Protein AF-A0A842Y8W5-F1 (afdb_monomer)

Mean predicted aligned error: 4.91 Å

Solvent-accessible surface area (backbone atoms only — not comparable to full-atom values): 14835 Å² total; per-residue (Å²): 124,73,66,64,65,61,58,87,33,77,40,40,85,50,84,88,87,79,86,89,77,92,83,75,84,73,62,75,32,74,48,46,33,23,36,28,17,83,43,64,66,35,48,25,48,33,56,51,51,40,54,77,68,68,44,47,54,78,42,30,36,45,39,38,17,71,54,51,49,58,48,40,75,72,44,17,74,83,62,65,40,75,94,71,90,61,40,59,25,32,40,33,29,24,35,48,19,72,45,60,69,59,34,54,52,40,54,53,49,50,51,53,45,33,49,74,43,70,25,45,79,66,66,55,30,44,57,24,44,42,42,66,75,50,66,52,45,65,65,59,50,54,31,63,77,72,63,40,43,75,50,72,52,52,28,37,24,45,46,90,45,40,56,55,42,50,52,55,50,48,52,50,36,61,75,70,69,52,63,59,48,60,39,28,37,52,45,97,81,69,28,26,36,41,38,45,37,41,48,29,47,83,88,37,71,64,49,44,48,51,52,54,51,50,50,56,48,48,60,43,51,37,44,77,52,69,29,41,71,73,66,70,45,55,76,46,60,88,46,38,90,74,37,64,64,56,51,52,51,52,49,53,51,36,50,71,78,38,74,83,57,75,40,49,65,56,39,73,46,55,80

Sequence (271 aa):
DITGLFIGSLGSFGIITKVSMKVFKRHQYYDHNTFGFETHEQAEQFMVDVKQNDINGVFTSLYEGPVLELFMDMIGDEIGIPKYEWPFRTVSMTIGRVREDMMKSDAELAKKLCEKNGGNVIGISELPYSEWNGRLWFFVRACYVHGWHWRTLYHHQTPTNAHRSVEEIRRVMEEYGFLGHTAGFASGHSSFNAYPHLYFDPQDPEDEQKVRDAHKELAKTLFKTGAVPFKMAPYWADAIEGMDSYMALLELVKKTIDPKKLMNPRVLGGL

Nearest PDB structures (foldseek):
  7qh2-assembly1_F  TM=8.339E-01  e=2.321E-10  Acetobacterium woodii
  5ae3-assembly2_A  TM=7.841E-01  e=6.851E-11  Cavia porcellus
  4bc9-assembly2_B  TM=7.951E-01  e=3.104E-10  Cavia porcellus
  8jdv-assembly1_A  TM=7.511E-01  e=1.376E-10  Mus musculus
  3pm9-assembly3_F  TM=7.253E-01  e=6.014E-09  Rhodopseudomonas palustris

pLDDT: mean 89.98, std 6.97, range [64.44, 98.69]

Foldseek 3Di:
DCVVCVVQVLQLQHDDPDDDDDDDDDFDDKDKFKKADQDLQLVLVLVVVLVVVVFAQVWKKKFAQVVVVLLCVQCVVVLVFDDDRGHRIMMTTMTTHNDPVSNVVSVVVSQVSRVVSVMHTPGRRSVNVCCVVVVNVSVVVSCVSVQKDKDKFKWKDASNLVVLLQVLLVVLCVVLVFDWGWMWIQDSVRITIIIIITIARPVDPVRVVSNVVSVLVSLQVSVVSVIDGPHADQSVCVRDPPVVVVVVVSVVSSCVNPVVSPGPALGRNGD

Radius of gyration: 20.51 Å; Cα contacts (8 Å, |Δi|>4): 458; chains: 1; bounding box: 51×34×54 Å

Secondary structure (DSSP, 8-state):
--HHHHTT-TTTT-----------PPP-EEEEEEEEESSHHHHHHHHHHHHHTT--EEEEEEEEHHHHHHHHHHHHHHHTPPP----SEEEEEEEEESSHHHHHHHHHHHHHHHHHTT-EE----HHHHHHHHTTTHHHHHHHHHHT-EEEE--EEE-GGGHHHHHHHHHHHHHHHT--EEEEEEEETTTEEEEEEEEEE-TT-HHHHHHHHHHHHHHHHHHHHTT-EESS--GGGTTTSTTHHHHHHHHHHHHHHH-TT--SSTT-TTT-

Structure (mmCIF, N/CA/C/O backbone):
data_AF-A0A842Y8W5-F1
#
_entry.id   AF-A0A842Y8W5-F1
#
loop_
_atom_site.group_PDB
_atom_site.id
_atom_site.type_symbol
_atom_site.label_atom_id
_atom_site.label_alt_id
_atom_site.label_comp_id
_atom_site.label_asym_id
_atom_site.label_entity_id
_atom_site.label_seq_id
_atom_site.pdbx_PDB_ins_code
_atom_site.Cartn_x
_atom_site.Cartn_y
_atom_site.Cartn_z
_atom_site.occupancy
_atom_site.B_iso_or_equiv
_atom_site.auth_seq_id
_atom_site.auth_comp_id
_atom_site.auth_asym_id
_atom_site.auth_atom_id
_atom_site.pdbx_PDB_model_num
ATOM 1 N N . ASP A 1 1 ? -27.454 -0.426 4.359 1.00 86.88 1 ASP A N 1
ATOM 2 C CA . ASP A 1 1 ? -26.993 -1.825 4.299 1.00 86.88 1 ASP A CA 1
ATOM 3 C C . ASP A 1 1 ? -26.467 -2.213 5.679 1.00 86.88 1 ASP A C 1
ATOM 5 O O . ASP A 1 1 ? -25.630 -1.494 6.209 1.00 86.88 1 ASP A O 1
ATOM 9 N N . ILE A 1 2 ? -27.003 -3.275 6.288 1.00 89.44 2 ILE A N 1
ATOM 10 C CA . ILE A 1 2 ? -26.617 -3.721 7.639 1.00 89.44 2 ILE A CA 1
ATOM 11 C C . ILE A 1 2 ? -25.304 -4.510 7.652 1.00 89.44 2 ILE A C 1
ATOM 13 O O . ILE A 1 2 ? -24.659 -4.596 8.694 1.00 89.44 2 ILE A O 1
ATOM 17 N N . THR A 1 3 ? -24.873 -5.064 6.514 1.00 91.12 3 THR A N 1
ATOM 18 C CA . THR A 1 3 ? -23.620 -5.823 6.418 1.00 91.12 3 THR A CA 1
ATOM 19 C C . THR A 1 3 ? -22.419 -4.944 6.765 1.00 91.12 3 THR A C 1
ATOM 21 O O . THR A 1 3 ? -21.490 -5.405 7.429 1.00 91.12 3 THR A O 1
ATOM 24 N N . GLY A 1 4 ? -22.482 -3.655 6.415 1.00 88.44 4 GLY A N 1
ATOM 25 C CA . GLY A 1 4 ? -21.462 -2.662 6.756 1.00 88.44 4 GLY A CA 1
ATOM 26 C C . GLY A 1 4 ? -21.242 -2.463 8.259 1.00 88.44 4 GLY A C 1
ATOM 27 O O . GLY A 1 4 ? -20.139 -2.103 8.644 1.00 88.44 4 GLY A O 1
ATOM 28 N N . LEU A 1 5 ? -22.228 -2.760 9.120 1.00 88.50 5 LEU A N 1
ATOM 29 C CA . LEU A 1 5 ? -22.022 -2.720 10.575 1.00 88.50 5 LEU A CA 1
ATOM 30 C C . LEU A 1 5 ? -21.058 -3.816 11.038 1.00 88.50 5 LEU A C 1
ATOM 32 O O . LEU A 1 5 ? -20.292 -3.607 11.970 1.00 88.50 5 LEU A O 1
ATOM 36 N N . PHE A 1 6 ? -21.089 -4.989 10.403 1.00 91.50 6 PHE A N 1
ATOM 37 C CA . PHE A 1 6 ? -20.268 -6.131 10.804 1.00 91.50 6 PHE A CA 1
ATOM 38 C C . PHE A 1 6 ? -18.881 -6.115 10.156 1.00 91.50 6 PHE A C 1
ATOM 40 O O . PHE A 1 6 ? -17.910 -6.555 10.784 1.00 91.50 6 PHE A O 1
ATOM 47 N N . ILE A 1 7 ? -18.766 -5.597 8.929 1.00 90.94 7 ILE A N 1
ATOM 48 C CA . ILE A 1 7 ? -17.481 -5.425 8.240 1.00 90.94 7 ILE A CA 1
ATOM 49 C C . ILE A 1 7 ? -16.628 -4.427 9.028 1.00 90.94 7 ILE A C 1
ATOM 51 O O . ILE A 1 7 ? -17.036 -3.301 9.277 1.00 90.94 7 ILE A O 1
ATOM 55 N N . GLY A 1 8 ? -15.436 -4.851 9.446 1.00 87.50 8 GLY A N 1
ATOM 56 C CA . GLY A 1 8 ? -14.545 -4.008 10.245 1.00 87.50 8 GLY A CA 1
ATOM 57 C C . GLY A 1 8 ? -14.935 -3.877 11.720 1.00 87.50 8 GLY A C 1
ATOM 58 O O . GLY A 1 8 ? -14.215 -3.212 12.449 1.00 87.50 8 GLY A O 1
ATOM 59 N N . SER A 1 9 ? -15.989 -4.554 12.202 1.00 90.69 9 SER A N 1
ATOM 60 C CA . SER A 1 9 ? -16.451 -4.461 13.604 1.00 90.69 9 SER A CA 1
ATOM 61 C C . SER A 1 9 ? -15.483 -5.043 14.641 1.00 90.69 9 SER A C 1
ATOM 63 O O . SER A 1 9 ? -15.687 -4.891 15.844 1.00 90.69 9 SER A O 1
ATOM 65 N N . LEU A 1 10 ? -14.455 -5.769 14.186 1.00 90.50 10 LEU A N 1
ATOM 66 C CA . LEU A 1 10 ? -13.475 -6.460 15.028 1.00 90.50 10 LEU A CA 1
ATOM 67 C C . LEU A 1 10 ? -14.132 -7.378 16.077 1.00 90.50 10 LEU A C 1
ATOM 69 O O . LEU A 1 10 ? -13.591 -7.563 17.161 1.00 90.50 10 LEU A O 1
ATOM 73 N N . GLY A 1 11 ? -15.309 -7.938 15.778 1.00 92.19 11 GLY A N 1
ATOM 74 C CA . GLY A 1 11 ? -16.056 -8.803 16.696 1.00 92.19 11 GLY A CA 1
ATOM 75 C C . GLY A 1 11 ? -16.824 -8.062 17.795 1.00 92.19 11 GLY A C 1
ATOM 76 O O . GLY A 1 11 ? -17.438 -8.716 18.631 1.00 92.19 11 GLY A O 1
ATOM 77 N N . SER A 1 12 ? -16.844 -6.722 17.793 1.00 92.62 12 SER A N 1
ATOM 78 C CA . SER A 1 12 ? -17.575 -5.930 18.796 1.00 92.62 12 SER A CA 1
ATOM 79 C C . SER A 1 12 ? -19.085 -6.164 18.744 1.00 92.62 12 SER A C 1
ATOM 81 O O . SER A 1 12 ? -19.779 -6.050 19.752 1.00 92.62 12 SER A O 1
ATOM 83 N N . PHE A 1 13 ? -19.615 -6.495 17.567 1.00 93.44 13 PHE A N 1
ATOM 84 C CA . PHE A 1 13 ? -21.057 -6.553 17.320 1.00 93.44 13 PHE A CA 1
ATOM 85 C C . PHE A 1 13 ? -21.609 -7.976 17.178 1.00 93.44 13 PHE A C 1
ATOM 87 O O . PHE A 1 13 ? -22.800 -8.156 16.939 1.00 93.44 13 PHE A O 1
ATOM 94 N N . GLY A 1 14 ? -20.763 -8.994 17.355 1.00 92.69 14 GLY A N 1
ATOM 95 C CA . GLY A 1 14 ? -21.167 -10.397 17.340 1.00 92.69 14 GLY A CA 1
ATOM 96 C C . GLY A 1 14 ? -20.216 -11.297 16.558 1.00 92.69 14 GLY A C 1
ATOM 97 O O . GLY A 1 14 ? -19.133 -10.891 16.137 1.00 92.69 14 GLY A O 1
ATOM 98 N N . ILE A 1 15 ? -20.651 -12.544 16.366 1.00 94.69 15 ILE A N 1
ATOM 99 C CA . ILE A 1 15 ? -19.892 -13.599 15.690 1.00 94.69 15 ILE A CA 1
ATOM 100 C C . ILE A 1 15 ? -20.555 -13.896 14.346 1.00 94.69 15 ILE A C 1
ATOM 102 O O . ILE A 1 15 ? -21.704 -14.337 14.287 1.00 94.69 15 ILE A O 1
ATOM 106 N N . ILE A 1 16 ? -19.818 -13.681 13.258 1.00 95.12 16 ILE A N 1
ATOM 107 C CA . ILE A 1 16 ? -20.272 -14.018 11.907 1.00 95.12 16 ILE A CA 1
ATOM 108 C C . ILE A 1 16 ? -20.093 -15.525 11.705 1.00 95.12 16 ILE A C 1
ATOM 110 O O . ILE A 1 16 ? -18.972 -16.024 11.716 1.00 95.12 16 ILE A O 1
ATOM 114 N N . THR A 1 17 ? -21.191 -16.258 11.517 1.00 97.00 17 THR A N 1
ATOM 115 C CA . THR A 1 17 ? -21.161 -17.728 11.389 1.00 97.00 17 THR A CA 1
ATOM 116 C C . THR A 1 17 ? -21.195 -18.220 9.945 1.00 97.00 17 THR A C 1
ATOM 118 O O . THR A 1 17 ? -20.760 -19.336 9.667 1.00 97.00 17 THR A O 1
ATOM 121 N N . LYS A 1 18 ? -21.724 -17.414 9.017 1.00 97.19 18 LYS A N 1
ATOM 122 C CA . LYS A 1 18 ? -21.840 -17.742 7.590 1.00 97.19 18 LYS A CA 1
ATOM 123 C C . LYS A 1 18 ? -21.689 -16.479 6.752 1.00 97.19 18 LYS A C 1
ATOM 125 O O . LYS A 1 18 ? -22.186 -15.423 7.131 1.00 97.19 18 LYS A O 1
ATOM 130 N N . VAL A 1 19 ? -21.047 -16.613 5.595 1.00 96.19 19 VAL A N 1
ATOM 131 C CA . VAL A 1 19 ? -20.918 -15.554 4.587 1.00 96.19 19 VAL A CA 1
ATOM 132 C C . VAL A 1 19 ? -21.131 -16.140 3.197 1.00 96.19 19 VAL A C 1
ATOM 134 O O . VAL A 1 19 ? -20.818 -17.304 2.949 1.00 96.19 19 VAL A O 1
ATOM 137 N N . SER A 1 20 ? -21.643 -15.327 2.279 1.00 95.75 20 SER A N 1
ATOM 138 C CA . SER A 1 20 ? -21.660 -15.636 0.850 1.00 95.75 20 SER A CA 1
ATOM 139 C C . SER A 1 20 ? -20.714 -14.678 0.145 1.00 95.75 20 SER A C 1
ATOM 141 O O . SER A 1 20 ? -20.801 -13.468 0.339 1.00 95.75 20 SER A O 1
ATOM 143 N N . MET A 1 21 ? -19.794 -15.217 -0.652 1.00 96.06 21 MET A N 1
ATOM 144 C CA . MET A 1 21 ? -18.765 -14.435 -1.333 1.00 96.06 21 MET A CA 1
ATOM 145 C C . MET A 1 21 ? -18.867 -14.613 -2.840 1.00 96.06 21 MET A C 1
ATOM 147 O O . MET A 1 21 ? -19.102 -15.715 -3.338 1.00 96.06 21 MET A O 1
ATOM 151 N N . LYS A 1 22 ? -18.643 -13.522 -3.574 1.00 95.88 22 LYS A N 1
ATOM 152 C CA . LYS A 1 22 ? -18.475 -13.581 -5.023 1.00 95.88 22 LYS A CA 1
ATOM 153 C C . LYS A 1 22 ? -17.128 -14.226 -5.341 1.00 95.88 22 LYS A C 1
ATOM 155 O O . LYS A 1 22 ? -16.104 -13.815 -4.801 1.00 95.88 22 LYS A O 1
ATOM 160 N N . VAL A 1 23 ? -17.135 -15.208 -6.236 1.00 95.12 23 VAL A N 1
ATOM 161 C CA . VAL A 1 23 ? -15.919 -15.832 -6.769 1.00 95.12 23 VAL A CA 1
ATOM 162 C C . VAL A 1 23 ? -15.681 -15.392 -8.209 1.00 95.12 23 VAL A C 1
ATOM 164 O O . VAL A 1 23 ? -16.617 -15.041 -8.930 1.00 95.12 23 VAL A O 1
ATOM 167 N N . PHE A 1 24 ? -14.419 -15.414 -8.626 1.00 92.00 24 PHE A N 1
ATOM 168 C CA . PHE A 1 24 ? -13.988 -15.027 -9.967 1.00 92.00 24 PHE A CA 1
ATOM 169 C C . PHE A 1 24 ? -13.182 -16.156 -10.606 1.00 92.00 24 PHE A C 1
ATOM 171 O O . PHE A 1 24 ? -12.632 -17.013 -9.911 1.00 92.00 24 PHE A O 1
ATOM 178 N N . LYS A 1 25 ? -13.097 -16.156 -11.941 1.00 95.06 25 LYS A N 1
ATOM 179 C CA . LYS A 1 25 ? -12.206 -17.079 -12.651 1.00 95.06 25 LYS A CA 1
ATOM 180 C C . LYS A 1 25 ? -10.765 -16.806 -12.227 1.00 95.06 25 LYS A C 1
ATOM 182 O O . LYS A 1 25 ? -10.331 -15.657 -12.202 1.00 95.06 25 LYS A O 1
ATOM 187 N N . ARG A 1 26 ? -10.027 -17.872 -11.920 1.00 94.44 26 ARG A N 1
ATOM 188 C CA . ARG A 1 26 ? -8.605 -17.786 -11.587 1.00 94.44 26 ARG A CA 1
ATOM 189 C C . ARG A 1 26 ? -7.822 -17.289 -12.807 1.00 94.44 26 ARG A C 1
ATOM 191 O O . ARG A 1 26 ? -8.010 -17.816 -13.905 1.00 94.44 26 ARG A O 1
ATOM 198 N N . HIS A 1 27 ? -6.958 -16.296 -12.605 1.00 95.31 27 HIS A N 1
ATOM 199 C CA . HIS A 1 27 ? -5.986 -15.875 -13.613 1.00 95.31 27 HIS A CA 1
ATOM 200 C C . HIS A 1 27 ? -5.046 -17.043 -13.950 1.00 95.31 27 HIS A C 1
ATOM 202 O O . HIS A 1 27 ? -4.684 -17.823 -13.071 1.00 95.31 27 HIS A O 1
ATOM 208 N N . GLN A 1 28 ? -4.708 -17.181 -15.228 1.00 97.06 28 GLN A N 1
ATOM 209 C CA . GLN A 1 28 ? -3.888 -18.281 -15.754 1.00 97.06 28 GLN A CA 1
ATOM 210 C C . GLN A 1 28 ? -2.522 -17.782 -16.228 1.00 97.06 28 GLN A C 1
ATOM 212 O O . GLN A 1 28 ? -1.556 -18.535 -16.216 1.00 97.06 28 GLN A O 1
ATOM 217 N N . TYR A 1 29 ? -2.449 -16.508 -16.618 1.00 98.19 29 TYR A N 1
ATOM 218 C CA . TYR A 1 29 ? -1.266 -15.887 -17.194 1.00 98.19 29 TYR A CA 1
ATOM 219 C C . TYR A 1 29 ? -0.896 -14.650 -16.392 1.00 98.19 29 TYR A C 1
ATOM 221 O O . TYR A 1 29 ? -1.783 -13.888 -15.987 1.00 98.19 29 TYR A O 1
ATOM 229 N N . TYR A 1 30 ? 0.405 -14.466 -16.193 1.00 97.94 30 TYR A N 1
ATOM 230 C CA . TYR A 1 30 ? 0.968 -13.401 -15.380 1.00 97.94 30 TYR A CA 1
ATOM 231 C C . TYR A 1 30 ? 2.153 -12.756 -16.099 1.00 97.94 30 TYR A C 1
ATOM 233 O O . TYR A 1 30 ? 2.916 -13.456 -16.762 1.00 97.94 30 TYR A O 1
ATOM 241 N N . ASP A 1 31 ? 2.287 -11.443 -15.945 1.00 98.12 31 ASP A N 1
ATOM 242 C CA . ASP A 1 31 ? 3.491 -10.675 -16.268 1.00 98.12 31 ASP A CA 1
ATOM 243 C C . ASP A 1 31 ? 3.996 -10.037 -14.974 1.00 98.12 31 ASP A C 1
ATOM 245 O O . ASP A 1 31 ? 3.197 -9.534 -14.177 1.00 98.12 31 ASP A O 1
ATOM 249 N N . HIS A 1 32 ? 5.304 -10.099 -14.754 1.00 97.62 32 HIS A N 1
ATOM 250 C CA . HIS A 1 32 ? 5.971 -9.563 -13.574 1.00 97.62 32 HIS A CA 1
ATOM 251 C C . HIS A 1 32 ? 7.016 -8.567 -14.051 1.00 97.62 32 HIS A C 1
ATOM 253 O O . HIS A 1 32 ? 7.931 -8.947 -14.784 1.00 97.62 32 HIS A O 1
ATOM 259 N N . ASN A 1 33 ? 6.879 -7.303 -13.662 1.00 97.25 33 ASN A N 1
ATOM 260 C CA . ASN A 1 33 ? 7.773 -6.268 -14.151 1.00 97.25 33 ASN A CA 1
ATOM 261 C C . ASN A 1 33 ? 7.934 -5.109 -13.165 1.00 97.25 33 ASN A C 1
ATOM 263 O O . ASN A 1 33 ? 7.062 -4.836 -12.338 1.00 97.25 33 ASN A O 1
ATOM 267 N N . THR A 1 34 ? 9.063 -4.425 -13.283 1.00 97.88 34 THR A N 1
ATOM 268 C CA . THR A 1 34 ? 9.453 -3.275 -12.470 1.00 97.88 34 THR A CA 1
ATOM 269 C C . THR A 1 34 ? 9.626 -2.043 -13.349 1.00 97.88 34 THR A C 1
ATOM 271 O O . THR A 1 34 ? 10.126 -2.120 -14.474 1.00 97.88 34 THR A O 1
ATOM 274 N N . PHE A 1 35 ? 9.199 -0.895 -12.830 1.00 98.12 35 PHE A N 1
ATOM 275 C CA . PHE A 1 35 ? 9.203 0.390 -13.525 1.00 98.12 35 PHE A CA 1
ATOM 276 C C . PHE A 1 35 ? 9.828 1.457 -12.629 1.00 98.12 35 PHE A C 1
ATOM 278 O O . PHE A 1 35 ? 9.509 1.523 -11.443 1.00 98.12 35 PHE A O 1
ATOM 285 N N . GLY A 1 36 ? 10.716 2.266 -13.193 1.00 98.12 36 GLY A N 1
ATOM 286 C CA . GLY A 1 36 ? 11.481 3.302 -12.511 1.00 98.12 36 GLY A CA 1
ATOM 287 C C . GLY A 1 36 ? 11.002 4.702 -12.859 1.00 98.12 36 GLY A C 1
ATOM 288 O O . GLY A 1 36 ? 10.595 4.950 -13.994 1.00 98.12 36 GLY A O 1
ATOM 289 N N . PHE A 1 37 ? 11.045 5.603 -11.879 1.00 97.94 37 PHE A N 1
ATOM 290 C CA . PHE A 1 37 ? 10.655 7.003 -12.019 1.00 97.94 37 PHE A CA 1
ATOM 291 C C . PHE A 1 37 ? 11.532 7.903 -11.142 1.00 97.94 37 PHE A C 1
ATOM 293 O O . PHE A 1 37 ? 11.955 7.509 -10.052 1.00 97.94 37 PHE A O 1
ATOM 300 N N . GLU A 1 38 ? 11.739 9.137 -11.595 1.00 97.19 38 GLU A N 1
ATOM 301 C CA . GLU A 1 38 ? 12.594 10.127 -10.929 1.00 97.19 38 GLU A CA 1
ATOM 302 C C . GLU A 1 38 ? 11.811 11.038 -9.977 1.00 97.19 38 GLU A C 1
ATOM 304 O O . GLU A 1 38 ? 12.391 11.654 -9.087 1.00 97.19 38 GLU A O 1
ATOM 309 N N . THR A 1 39 ? 10.483 11.118 -10.124 1.00 95.50 39 THR A N 1
ATOM 310 C CA . THR A 1 39 ? 9.621 11.905 -9.229 1.00 95.50 39 THR A CA 1
ATOM 311 C C . THR A 1 39 ? 8.415 11.114 -8.728 1.00 95.50 39 THR A C 1
ATOM 313 O O . THR A 1 39 ? 8.048 10.063 -9.263 1.00 95.50 39 THR A O 1
ATOM 316 N N . HIS A 1 40 ? 7.784 11.623 -7.668 1.00 92.75 40 HIS A N 1
ATOM 317 C CA . HIS A 1 40 ? 6.532 11.082 -7.147 1.00 92.75 40 HIS A CA 1
ATOM 318 C C . HIS A 1 40 ? 5.425 11.121 -8.198 1.00 92.75 40 HIS A C 1
ATOM 320 O O . HIS A 1 40 ? 4.794 10.105 -8.473 1.00 92.75 40 HIS A O 1
ATOM 326 N N . GLU A 1 41 ? 5.244 12.274 -8.828 1.00 94.44 41 GLU A N 1
ATOM 327 C CA . GLU A 1 41 ? 4.159 12.573 -9.757 1.00 94.44 41 GLU A CA 1
ATOM 328 C C . GLU A 1 41 ? 4.205 11.671 -10.990 1.00 94.44 41 GLU A C 1
ATOM 330 O O . GLU A 1 41 ? 3.161 11.229 -11.461 1.00 94.44 41 GLU A O 1
ATOM 335 N N . GLN A 1 42 ? 5.402 11.350 -11.491 1.00 96.69 42 GLN A N 1
ATOM 336 C CA . GLN A 1 42 ? 5.563 10.418 -12.607 1.00 96.69 42 GLN A CA 1
ATOM 337 C C . GLN A 1 42 ? 5.052 9.015 -12.248 1.00 96.69 42 GLN A C 1
ATOM 339 O O . GLN A 1 42 ? 4.268 8.425 -12.996 1.00 96.69 42 GLN A O 1
ATOM 344 N N . ALA A 1 43 ? 5.452 8.496 -11.082 1.00 94.94 43 ALA A N 1
ATOM 345 C CA . ALA A 1 43 ? 5.015 7.185 -10.612 1.00 94.94 43 ALA A CA 1
ATOM 346 C C . ALA A 1 43 ? 3.509 7.170 -10.294 1.00 94.94 43 ALA A C 1
ATOM 348 O O . ALA A 1 43 ? 2.802 6.225 -10.644 1.00 94.94 43 ALA A O 1
ATOM 349 N N . GLU A 1 44 ? 2.991 8.224 -9.664 1.00 93.38 44 GLU A N 1
ATOM 350 C CA . GLU A 1 44 ? 1.567 8.366 -9.351 1.00 93.38 44 GLU A CA 1
ATOM 351 C C . GLU A 1 44 ? 0.711 8.460 -10.620 1.00 93.38 44 GLU A C 1
ATOM 353 O O . GLU A 1 44 ? -0.303 7.765 -10.728 1.00 93.38 44 GLU A O 1
ATOM 358 N N . GLN A 1 45 ? 1.134 9.25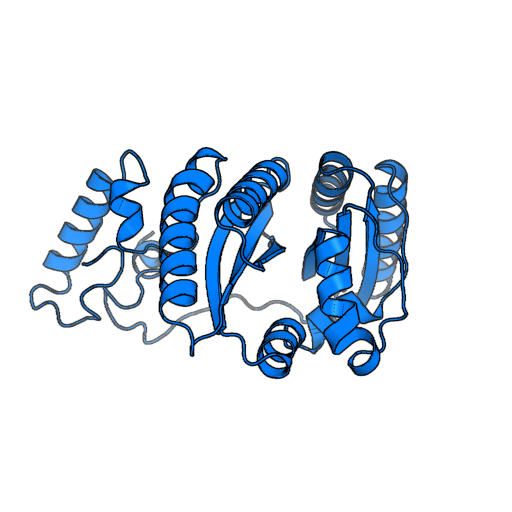1 -11.612 1.00 95.19 45 GLN A N 1
ATOM 359 C CA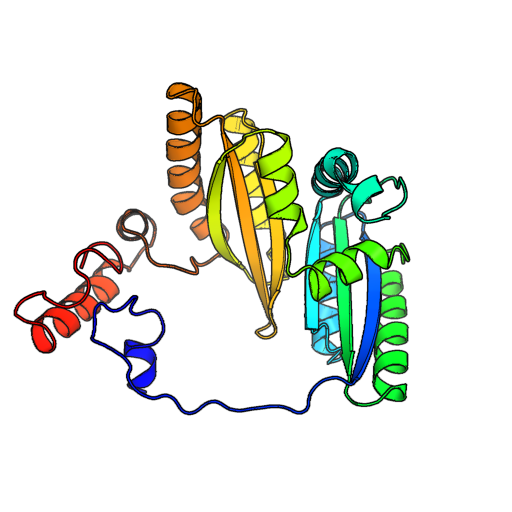 . GLN A 1 45 ? 0.437 9.359 -12.892 1.00 95.19 45 GLN A CA 1
ATOM 360 C C . GLN A 1 45 ? 0.481 8.040 -13.665 1.00 95.19 45 GLN A C 1
ATOM 362 O O . GLN A 1 45 ? -0.534 7.639 -14.233 1.00 95.19 45 GLN A O 1
ATOM 367 N N . PHE A 1 46 ? 1.599 7.311 -13.626 1.00 95.81 46 PHE A N 1
ATOM 368 C CA . PHE A 1 46 ? 1.666 5.960 -14.179 1.00 95.81 46 PHE A CA 1
ATOM 369 C C . PHE A 1 46 ? 0.623 5.030 -13.543 1.00 95.81 46 PHE A C 1
ATOM 371 O O . PHE A 1 46 ? -0.107 4.342 -14.256 1.00 95.81 46 PHE A O 1
ATOM 378 N N . MET A 1 47 ? 0.483 5.051 -12.214 1.00 93.00 47 MET A N 1
ATOM 379 C CA . MET A 1 47 ? -0.526 4.253 -11.507 1.00 93.00 47 MET A CA 1
ATOM 380 C C . MET A 1 47 ? -1.964 4.640 -11.881 1.00 93.00 47 MET A C 1
ATOM 382 O O . MET A 1 47 ? -2.830 3.767 -12.011 1.00 93.00 47 MET A O 1
ATOM 386 N N . VAL A 1 48 ? -2.227 5.934 -12.082 1.00 93.00 48 VAL A N 1
ATOM 387 C CA . VAL A 1 48 ? -3.517 6.430 -12.583 1.00 93.00 48 VAL A CA 1
ATOM 388 C C . VAL A 1 48 ? -3.770 5.941 -14.009 1.00 93.00 48 VAL A C 1
ATOM 390 O O . VAL A 1 48 ? -4.842 5.396 -14.273 1.00 93.00 48 VAL A O 1
ATOM 393 N N . ASP A 1 49 ? -2.793 6.071 -14.906 1.00 95.38 49 ASP A N 1
ATOM 394 C CA . ASP A 1 49 ? -2.898 5.654 -16.306 1.00 95.38 49 ASP A CA 1
ATOM 395 C C . ASP A 1 49 ? -3.132 4.136 -16.417 1.00 95.38 49 ASP A C 1
ATOM 397 O O . ASP A 1 49 ? -4.016 3.705 -17.161 1.00 95.38 49 ASP A O 1
ATOM 401 N N . VAL A 1 50 ? -2.411 3.314 -15.641 1.00 94.00 50 VAL A N 1
ATOM 402 C CA . VAL A 1 50 ? -2.622 1.854 -15.553 1.00 94.00 50 VAL A CA 1
ATOM 403 C C . VAL A 1 50 ? -4.077 1.546 -15.201 1.00 94.00 50 VAL A C 1
ATOM 405 O O . VAL A 1 50 ? -4.724 0.729 -15.862 1.00 94.00 50 VAL A O 1
ATOM 408 N N . LYS A 1 51 ? -4.624 2.240 -14.197 1.00 91.38 51 LYS A N 1
ATOM 409 C CA . LYS A 1 51 ? -6.010 2.050 -13.762 1.00 91.38 51 LYS A CA 1
ATOM 410 C C . LYS A 1 51 ? -7.025 2.528 -14.800 1.00 91.38 51 LYS A C 1
ATOM 412 O O . LYS A 1 51 ? -8.013 1.836 -15.023 1.00 91.38 51 LYS A O 1
ATOM 417 N N . GLN A 1 52 ? -6.803 3.684 -15.423 1.00 92.94 52 GLN A N 1
ATOM 418 C CA . GLN A 1 52 ? -7.698 4.251 -16.440 1.00 92.94 52 GLN A CA 1
ATOM 419 C C . GLN A 1 52 ? -7.749 3.418 -17.725 1.00 92.94 52 GLN A C 1
ATOM 421 O O . GLN A 1 52 ? -8.740 3.475 -18.447 1.00 92.94 52 GLN A O 1
ATOM 426 N N . ASN A 1 53 ? -6.706 2.631 -17.993 1.00 95.06 53 ASN A N 1
ATOM 427 C CA . ASN A 1 53 ? -6.646 1.707 -19.123 1.00 95.06 53 ASN A CA 1
ATOM 428 C C . ASN A 1 53 ? -7.072 0.273 -18.751 1.00 95.06 53 ASN A C 1
ATOM 430 O O . ASN A 1 53 ? -6.813 -0.657 -19.510 1.00 95.06 53 ASN A O 1
ATOM 434 N N . ASP A 1 54 ? -7.707 0.080 -17.588 1.00 93.25 54 ASP A N 1
ATOM 435 C CA . ASP A 1 54 ? -8.197 -1.213 -17.092 1.00 93.25 54 ASP A CA 1
ATOM 436 C C . ASP A 1 54 ? -7.135 -2.327 -17.038 1.00 93.25 54 ASP A C 1
ATOM 438 O O . ASP A 1 54 ? -7.474 -3.516 -17.021 1.00 93.25 54 ASP A O 1
ATOM 442 N N . ILE A 1 55 ? -5.848 -1.971 -16.955 1.00 94.94 55 ILE A N 1
ATOM 443 C CA . ILE A 1 55 ? -4.757 -2.934 -16.798 1.00 94.94 55 ILE A CA 1
ATOM 444 C C . ILE A 1 55 ? -4.904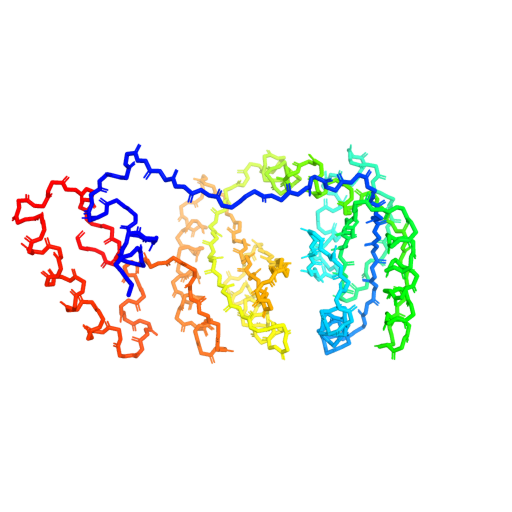 -3.608 -15.433 1.00 94.94 55 ILE A C 1
ATOM 446 O O . ILE A 1 55 ? -4.982 -2.960 -14.387 1.00 94.94 55 ILE A O 1
ATOM 450 N N . ASN A 1 56 ? -4.949 -4.940 -15.426 1.00 92.44 56 ASN A N 1
ATOM 451 C CA . ASN A 1 56 ? -5.224 -5.698 -14.206 1.00 92.44 56 ASN A CA 1
ATOM 452 C C . ASN A 1 56 ? -3.949 -6.018 -13.429 1.00 92.44 56 ASN A C 1
ATOM 454 O O . ASN A 1 56 ? -3.514 -7.172 -13.386 1.00 92.44 56 ASN A O 1
ATOM 458 N N . GLY A 1 57 ? -3.384 -4.984 -12.803 1.00 91.94 57 GLY A N 1
ATOM 459 C CA . GLY A 1 57 ? -2.342 -5.110 -11.786 1.00 91.94 57 GLY A CA 1
ATOM 460 C C . GLY A 1 57 ? -2.890 -5.827 -10.552 1.00 91.94 57 GLY A C 1
ATOM 461 O O . GLY A 1 57 ? -3.397 -5.193 -9.628 1.00 91.94 57 GLY A O 1
ATOM 462 N N . VAL A 1 58 ? -2.827 -7.162 -10.541 1.00 91.12 58 VAL A N 1
ATOM 463 C CA . VAL A 1 58 ? -3.330 -8.001 -9.436 1.00 91.12 58 VAL A CA 1
ATOM 464 C C . VAL A 1 58 ? -2.543 -7.789 -8.146 1.00 91.12 58 VAL A C 1
ATOM 466 O O . VAL A 1 58 ? -3.060 -8.051 -7.060 1.00 91.12 58 VAL A O 1
ATOM 469 N N . PHE A 1 59 ? -1.309 -7.307 -8.272 1.00 91.00 59 PHE A N 1
ATOM 470 C CA . PHE A 1 59 ? -0.489 -6.838 -7.171 1.00 91.00 59 PHE A CA 1
ATOM 471 C C . PHE A 1 59 ? 0.421 -5.730 -7.683 1.00 91.00 59 PHE A C 1
ATOM 473 O O . PHE A 1 59 ? 1.127 -5.942 -8.664 1.00 91.00 59 PHE A O 1
ATOM 480 N N . THR A 1 60 ? 0.374 -4.549 -7.071 1.00 92.31 60 THR A N 1
ATOM 481 C CA . THR A 1 60 ? 1.243 -3.435 -7.465 1.00 92.31 60 THR A CA 1
ATOM 482 C C . THR A 1 60 ? 1.724 -2.702 -6.231 1.00 92.31 60 THR A C 1
ATOM 484 O O . THR A 1 60 ? 0.901 -2.269 -5.423 1.00 92.31 60 THR A O 1
ATOM 487 N N . SER A 1 61 ? 3.034 -2.554 -6.112 1.00 90.75 61 SER A N 1
ATOM 488 C CA . SER A 1 61 ? 3.721 -1.955 -4.977 1.00 90.75 61 SER A CA 1
ATOM 489 C C . SER A 1 61 ? 4.486 -0.715 -5.434 1.00 90.75 61 SER A C 1
ATOM 491 O O . SER A 1 61 ? 5.100 -0.736 -6.498 1.00 90.75 61 SER A O 1
ATOM 493 N N . LEU A 1 62 ? 4.475 0.350 -4.634 1.00 91.19 62 LEU A N 1
ATOM 494 C CA . LEU A 1 62 ? 5.296 1.543 -4.844 1.00 91.19 62 LEU A CA 1
ATOM 495 C C . LEU A 1 62 ? 6.337 1.637 -3.731 1.00 91.19 62 LEU A C 1
ATOM 497 O O . LEU A 1 62 ? 5.992 1.654 -2.544 1.00 91.19 62 LEU A O 1
ATOM 501 N N . TYR A 1 63 ? 7.592 1.750 -4.140 1.00 90.69 63 TYR A N 1
ATOM 502 C CA . TYR A 1 63 ? 8.750 1.839 -3.269 1.00 90.69 63 TYR A CA 1
ATOM 503 C C . TYR A 1 63 ? 9.559 3.102 -3.522 1.00 90.69 63 TYR A C 1
ATOM 505 O O . TYR A 1 63 ? 9.475 3.723 -4.583 1.00 90.69 63 TYR A O 1
ATOM 513 N N . GLU A 1 64 ? 10.368 3.446 -2.529 1.00 90.31 64 GLU A N 1
ATOM 514 C CA . GLU A 1 64 ? 11.472 4.391 -2.660 1.00 90.31 64 GLU A CA 1
ATOM 515 C C . GLU A 1 64 ? 12.760 3.614 -2.909 1.00 90.31 64 GLU A C 1
ATOM 517 O O . GLU A 1 64 ? 12.954 2.561 -2.297 1.00 90.31 64 GLU A O 1
ATOM 522 N N . GLY A 1 65 ? 13.633 4.126 -3.777 1.00 91.12 65 GLY A N 1
ATOM 523 C CA . GLY A 1 65 ? 14.914 3.484 -4.100 1.00 91.12 65 GLY A CA 1
ATOM 524 C C . GLY A 1 65 ? 15.722 3.067 -2.862 1.00 91.12 65 GLY A C 1
ATOM 525 O O . GLY A 1 65 ? 16.005 1.878 -2.724 1.00 91.12 65 GLY A O 1
ATOM 526 N N . PRO A 1 66 ? 15.971 3.973 -1.890 1.00 87.88 66 PRO A N 1
ATOM 527 C CA . PRO A 1 66 ? 16.711 3.640 -0.667 1.00 87.88 66 PRO A CA 1
ATOM 528 C C . PRO A 1 66 ? 16.059 2.542 0.182 1.00 87.88 66 PRO A C 1
ATOM 530 O O . PRO A 1 66 ? 16.733 1.789 0.878 1.00 87.88 66 PRO A O 1
ATOM 533 N N . VAL A 1 67 ? 14.728 2.435 0.131 1.00 87.25 67 VAL A N 1
ATOM 534 C CA . VAL A 1 67 ? 13.989 1.388 0.845 1.00 87.25 67 VAL A CA 1
ATOM 535 C C . VAL A 1 67 ? 14.202 0.038 0.173 1.00 87.25 67 VAL A C 1
ATOM 537 O O . VAL A 1 67 ? 14.415 -0.953 0.865 1.00 87.25 67 VAL A O 1
ATOM 540 N N . LEU A 1 68 ? 14.152 -0.018 -1.161 1.00 89.62 68 LEU A N 1
ATOM 541 C CA . LEU A 1 68 ? 14.466 -1.250 -1.880 1.00 89.62 68 LEU A CA 1
ATOM 542 C C . LEU A 1 68 ? 15.918 -1.647 -1.683 1.00 89.62 68 LEU A C 1
ATOM 544 O O . LEU A 1 68 ? 16.159 -2.812 -1.403 1.00 89.62 68 LEU A O 1
ATOM 548 N N . GLU A 1 69 ? 16.855 -0.706 -1.764 1.00 90.06 69 GLU A N 1
ATOM 549 C CA . GLU A 1 69 ? 18.274 -0.964 -1.516 1.00 90.06 69 GLU A CA 1
ATOM 550 C C . GLU A 1 69 ? 18.489 -1.607 -0.140 1.00 90.06 69 GLU A C 1
ATOM 552 O O . GLU A 1 69 ? 19.046 -2.700 -0.067 1.00 90.06 69 GLU A O 1
ATOM 557 N N . LEU A 1 70 ? 17.900 -1.030 0.918 1.00 86.19 70 LEU A N 1
ATOM 558 C CA . LEU A 1 70 ? 17.929 -1.599 2.268 1.00 86.19 70 LEU A CA 1
ATOM 559 C C . LEU A 1 70 ? 17.466 -3.066 2.298 1.00 86.19 70 LEU A C 1
ATOM 561 O O . LEU A 1 70 ? 18.109 -3.901 2.929 1.00 86.19 70 LEU A O 1
ATOM 565 N N . PHE A 1 71 ? 16.360 -3.405 1.628 1.00 86.38 71 PHE A N 1
ATOM 566 C CA . PHE A 1 71 ? 15.878 -4.790 1.585 1.00 86.38 71 PHE A CA 1
ATOM 567 C C . PHE A 1 71 ? 16.736 -5.693 0.705 1.00 86.38 71 PHE A C 1
ATOM 569 O O . PHE A 1 71 ? 16.976 -6.847 1.059 1.00 86.38 71 PHE A O 1
ATOM 576 N N . MET A 1 72 ? 17.170 -5.209 -0.453 1.00 88.94 72 MET A N 1
ATOM 577 C CA . MET A 1 72 ? 17.934 -6.012 -1.401 1.00 88.94 72 MET A CA 1
ATOM 578 C C . MET A 1 72 ? 19.323 -6.340 -0.854 1.00 88.94 72 MET A C 1
ATOM 580 O O . MET A 1 72 ? 19.800 -7.450 -1.074 1.00 88.94 72 MET A O 1
ATOM 584 N N . ASP A 1 73 ? 19.909 -5.459 -0.048 1.00 88.25 73 ASP A N 1
ATOM 585 C CA . ASP A 1 73 ? 21.144 -5.749 0.680 1.00 88.25 73 ASP A CA 1
ATOM 586 C C . ASP A 1 73 ? 20.974 -6.883 1.701 1.00 88.25 73 ASP A C 1
ATOM 588 O O . ASP A 1 73 ? 21.904 -7.655 1.936 1.00 88.25 73 ASP A O 1
ATOM 592 N N . MET A 1 74 ? 19.786 -7.021 2.299 1.00 86.75 74 MET A N 1
ATOM 593 C CA . MET A 1 74 ? 19.524 -8.052 3.309 1.00 86.75 74 MET A CA 1
ATOM 594 C C . MET A 1 74 ? 19.238 -9.424 2.703 1.00 86.75 74 MET A C 1
ATOM 596 O O . MET A 1 74 ? 19.651 -10.445 3.253 1.00 86.75 74 MET A O 1
ATOM 600 N N . ILE A 1 75 ? 18.447 -9.463 1.631 1.00 88.88 75 ILE A N 1
ATOM 601 C CA . ILE A 1 75 ? 17.829 -10.706 1.147 1.00 88.88 75 ILE A CA 1
ATOM 602 C C . ILE A 1 75 ? 17.818 -10.841 -0.377 1.00 88.88 75 ILE A C 1
ATOM 604 O O . ILE A 1 75 ? 17.310 -11.845 -0.869 1.00 88.88 75 ILE A O 1
ATOM 608 N N . GLY A 1 76 ? 18.365 -9.879 -1.127 1.00 89.50 76 GLY A N 1
ATOM 609 C CA . GLY A 1 76 ? 18.355 -9.868 -2.594 1.00 89.50 76 GLY A CA 1
ATOM 610 C C . GLY A 1 76 ? 18.949 -11.141 -3.198 1.00 89.50 76 GLY A C 1
ATOM 611 O O . GLY A 1 76 ? 18.302 -11.776 -4.030 1.00 89.50 76 GLY A O 1
ATOM 612 N N . ASP A 1 77 ? 20.105 -11.580 -2.690 1.00 91.12 77 ASP A N 1
ATOM 613 C CA . ASP A 1 77 ? 20.759 -12.828 -3.110 1.00 91.12 77 ASP A CA 1
ATOM 614 C C . ASP A 1 77 ? 19.892 -14.070 -2.817 1.00 91.12 77 ASP A C 1
ATOM 616 O O . ASP A 1 77 ? 19.824 -14.988 -3.633 1.00 91.12 77 ASP A O 1
ATOM 620 N N . GLU A 1 78 ? 19.188 -14.096 -1.674 1.00 89.69 78 GLU A N 1
ATOM 621 C CA . GLU A 1 78 ? 18.305 -15.208 -1.275 1.00 89.69 78 GLU A CA 1
ATOM 622 C C . GLU A 1 78 ? 17.092 -15.333 -2.212 1.00 89.69 78 GLU A C 1
ATOM 624 O O . GLU A 1 78 ? 16.637 -16.441 -2.499 1.00 89.69 78 GLU A O 1
ATOM 629 N N . ILE A 1 79 ? 16.586 -14.205 -2.719 1.00 87.38 79 ILE A N 1
ATOM 630 C CA . ILE A 1 79 ? 15.413 -14.150 -3.607 1.00 87.38 79 ILE A CA 1
ATOM 631 C C . ILE A 1 79 ? 15.772 -13.998 -5.093 1.00 87.38 79 ILE A C 1
ATOM 633 O O . ILE A 1 79 ? 14.872 -13.890 -5.925 1.00 87.38 79 ILE A O 1
ATOM 637 N N . GLY A 1 80 ? 17.064 -14.035 -5.432 1.00 90.75 80 GLY A N 1
ATOM 638 C CA . GLY A 1 80 ? 17.565 -13.999 -6.807 1.00 90.75 80 GLY A CA 1
ATOM 639 C C . GLY A 1 80 ? 17.445 -12.640 -7.500 1.00 90.75 80 GLY A C 1
ATOM 640 O O . GLY A 1 80 ? 17.493 -12.588 -8.727 1.00 90.75 80 GLY A O 1
ATOM 641 N N . ILE A 1 81 ? 17.281 -11.549 -6.750 1.00 92.00 81 ILE A N 1
ATOM 642 C CA . ILE A 1 81 ? 17.222 -10.202 -7.324 1.00 92.00 81 ILE A CA 1
ATOM 643 C C . ILE A 1 81 ? 18.652 -9.709 -7.580 1.00 92.00 81 ILE A C 1
ATOM 645 O O . ILE A 1 81 ? 19.466 -9.702 -6.654 1.00 92.00 81 ILE A O 1
ATOM 649 N N . PRO A 1 82 ? 18.989 -9.290 -8.813 1.00 91.75 82 PRO A N 1
ATOM 650 C CA . PRO A 1 82 ? 20.319 -8.782 -9.114 1.00 91.75 82 PRO A CA 1
ATOM 651 C C . PRO A 1 82 ? 20.585 -7.462 -8.385 1.00 91.75 82 PRO A C 1
ATOM 653 O O . PRO A 1 82 ? 19.673 -6.666 -8.153 1.00 91.75 82 PRO A O 1
ATOM 656 N N . LYS A 1 83 ? 21.862 -7.188 -8.097 1.00 91.44 83 LYS A N 1
ATOM 657 C CA . LYS A 1 83 ? 22.287 -5.860 -7.640 1.00 91.44 83 LYS A CA 1
ATOM 658 C C . LYS A 1 83 ? 21.921 -4.819 -8.692 1.00 91.44 83 LYS A C 1
ATOM 660 O O . LYS A 1 83 ? 22.292 -4.956 -9.858 1.00 91.44 83 LYS A O 1
ATOM 665 N N . TYR A 1 84 ? 21.206 -3.792 -8.263 1.00 93.75 84 TYR A N 1
ATOM 666 C CA . TYR A 1 84 ? 20.670 -2.761 -9.132 1.00 93.75 84 TYR A CA 1
ATOM 667 C C . TYR A 1 84 ? 20.582 -1.443 -8.367 1.00 93.75 84 TYR A C 1
ATOM 669 O O . TYR A 1 84 ? 20.220 -1.434 -7.192 1.00 93.75 84 TYR A O 1
ATOM 677 N N . GLU A 1 85 ? 20.919 -0.345 -9.035 1.00 94.56 85 GLU A N 1
ATOM 678 C CA . GLU A 1 85 ? 20.742 1.000 -8.494 1.00 94.56 85 GLU A CA 1
ATOM 679 C C . GLU A 1 85 ? 19.282 1.410 -8.703 1.00 94.56 85 GLU A C 1
ATOM 681 O O . GLU A 1 85 ? 18.850 1.684 -9.824 1.00 94.56 85 GLU A O 1
ATOM 686 N N . TRP A 1 86 ? 18.494 1.364 -7.628 1.00 95.12 86 TRP A N 1
ATOM 687 C CA . TRP A 1 86 ? 17.056 1.594 -7.705 1.00 95.12 86 TRP A CA 1
ATOM 688 C C . TRP A 1 86 ? 16.733 3.081 -7.916 1.00 95.12 86 TRP A C 1
ATOM 690 O O . TRP A 1 86 ? 17.205 3.917 -7.143 1.00 95.12 86 TRP A O 1
ATOM 700 N N . PRO A 1 87 ? 15.866 3.424 -8.889 1.00 96.12 87 PRO A N 1
ATOM 701 C CA . PRO A 1 87 ? 15.387 4.786 -9.090 1.00 96.12 87 PRO A CA 1
ATOM 702 C C . PRO A 1 87 ? 14.692 5.345 -7.854 1.00 96.12 87 PRO A C 1
ATOM 704 O O . PRO A 1 87 ? 14.185 4.594 -7.010 1.00 96.12 87 PRO A O 1
ATOM 707 N N . PHE A 1 88 ? 14.586 6.676 -7.797 1.00 94.81 88 PHE A N 1
ATOM 708 C CA . PHE A 1 88 ? 13.930 7.390 -6.701 1.00 94.81 88 PHE A CA 1
ATOM 709 C C . PHE A 1 88 ? 12.572 6.775 -6.335 1.00 94.81 88 PHE A C 1
ATOM 711 O O . PHE A 1 88 ? 12.292 6.529 -5.155 1.00 94.81 88 PHE A O 1
ATOM 718 N N . ARG A 1 89 ? 11.757 6.455 -7.348 1.00 94.38 89 ARG A N 1
ATOM 719 C CA . ARG A 1 89 ? 10.544 5.649 -7.211 1.00 94.38 89 ARG A CA 1
ATOM 720 C C . ARG A 1 89 ? 10.594 4.411 -8.083 1.00 94.38 89 ARG A C 1
ATOM 722 O O . ARG A 1 89 ? 10.874 4.479 -9.274 1.00 94.38 89 ARG A O 1
ATOM 729 N N . THR A 1 90 ? 10.224 3.285 -7.484 1.00 95.75 90 THR A N 1
ATOM 730 C CA . THR A 1 90 ? 10.084 2.011 -8.188 1.00 95.75 90 THR A CA 1
ATOM 731 C C . THR A 1 90 ? 8.675 1.470 -8.005 1.00 95.75 90 THR A C 1
ATOM 733 O O . THR A 1 90 ? 8.194 1.333 -6.879 1.00 95.75 90 THR A O 1
ATOM 736 N N . VAL A 1 91 ? 8.017 1.136 -9.111 1.00 95.38 91 VAL A N 1
ATOM 737 C CA . VAL A 1 91 ? 6.762 0.386 -9.124 1.00 95.38 91 VAL A CA 1
ATOM 738 C C . VAL A 1 91 ? 7.066 -1.072 -9.446 1.00 95.38 91 VAL A C 1
ATOM 740 O O . VAL A 1 91 ? 7.515 -1.385 -10.545 1.00 95.38 91 VAL A O 1
ATOM 743 N N . SER A 1 92 ? 6.798 -1.964 -8.496 1.00 95.06 92 SER A N 1
ATOM 744 C CA . SER A 1 92 ? 6.789 -3.415 -8.706 1.00 95.06 92 SER A CA 1
ATOM 745 C C . SER A 1 92 ? 5.367 -3.839 -9.058 1.00 95.06 92 SER A C 1
ATOM 747 O O . SER A 1 92 ? 4.439 -3.557 -8.300 1.00 95.06 92 SER A O 1
ATOM 749 N N . MET A 1 93 ? 5.154 -4.473 -10.211 1.00 95.75 93 MET A N 1
ATOM 750 C CA . MET A 1 93 ? 3.814 -4.808 -10.690 1.00 95.75 93 MET A CA 1
ATOM 751 C C . MET A 1 93 ? 3.721 -6.247 -11.190 1.00 95.75 93 MET A C 1
ATOM 753 O O . MET A 1 93 ? 4.530 -6.723 -11.983 1.00 95.75 93 MET A O 1
ATOM 757 N N . THR A 1 94 ? 2.660 -6.921 -10.756 1.00 96.12 94 THR A N 1
ATOM 758 C CA . THR A 1 94 ? 2.186 -8.185 -11.310 1.00 96.12 94 THR A CA 1
ATOM 759 C C . THR A 1 94 ? 0.861 -7.950 -12.021 1.00 96.12 94 THR A C 1
ATOM 761 O O . THR A 1 94 ? -0.140 -7.608 -11.385 1.00 96.12 94 THR A O 1
ATOM 764 N N . ILE A 1 95 ? 0.830 -8.180 -13.331 1.00 96.69 95 ILE A N 1
ATOM 765 C CA . ILE A 1 95 ? -0.388 -8.163 -14.148 1.00 96.69 95 ILE A CA 1
ATOM 766 C C . ILE A 1 95 ? -0.903 -9.595 -14.267 1.00 96.69 95 ILE A C 1
ATOM 768 O O . ILE A 1 95 ? -0.130 -10.509 -14.532 1.00 96.69 95 ILE A O 1
ATOM 772 N N . GLY A 1 96 ? -2.206 -9.812 -14.084 1.00 96.12 96 GLY A N 1
ATOM 773 C CA . GLY A 1 96 ? -2.812 -11.144 -14.192 1.00 96.12 96 GLY A CA 1
ATOM 774 C C . GLY A 1 96 ? -4.017 -11.163 -15.125 1.00 96.12 96 GLY A C 1
ATOM 775 O O . GLY A 1 96 ? -4.907 -10.325 -15.006 1.00 96.12 96 GLY A O 1
ATOM 776 N N . ARG A 1 97 ? -4.119 -12.146 -16.028 1.00 97.19 97 ARG A N 1
ATOM 777 C CA . ARG A 1 97 ? -5.314 -12.345 -16.875 1.00 97.19 97 ARG A CA 1
ATOM 778 C C . ARG A 1 97 ? -5.690 -13.814 -17.014 1.00 97.19 97 ARG A C 1
ATOM 780 O O . ARG A 1 97 ? -4.916 -14.732 -16.755 1.00 97.19 97 ARG A O 1
ATOM 787 N N . VAL A 1 98 ? -6.939 -14.036 -17.416 1.00 97.62 98 VAL A N 1
ATOM 788 C CA . VAL A 1 98 ? -7.447 -15.374 -17.759 1.00 97.62 98 VAL A CA 1
ATOM 789 C C . VAL A 1 98 ? -6.966 -15.808 -19.147 1.00 97.62 98 VAL A C 1
ATOM 791 O O . VAL A 1 98 ? -6.796 -17.000 -19.371 1.00 97.62 98 VAL A O 1
ATOM 794 N N . ARG A 1 99 ? -6.736 -14.860 -20.065 1.00 97.94 99 ARG A N 1
ATOM 795 C CA . ARG A 1 99 ? -6.231 -15.111 -21.421 1.00 97.94 99 ARG A CA 1
ATOM 796 C C . ARG A 1 99 ? -4.834 -14.529 -21.598 1.00 97.94 99 ARG A C 1
ATOM 798 O O . ARG A 1 99 ? -4.557 -13.440 -21.098 1.00 97.94 99 ARG A O 1
ATOM 805 N N . GLU A 1 100 ? -3.995 -15.241 -22.337 1.00 98.25 100 GLU A N 1
ATOM 806 C CA . GLU A 1 100 ? -2.599 -14.871 -22.572 1.00 98.25 100 GLU A CA 1
ATOM 807 C C . GLU A 1 100 ? -2.457 -13.604 -23.421 1.00 98.25 100 GLU A C 1
ATOM 809 O O . GLU A 1 100 ? -1.643 -12.741 -23.113 1.00 98.25 100 GLU A O 1
ATOM 814 N N . ASP A 1 101 ? -3.275 -13.464 -24.463 1.00 98.38 101 ASP A N 1
ATOM 815 C CA . ASP A 1 101 ? -3.246 -12.312 -25.366 1.00 98.38 101 ASP A CA 1
ATOM 816 C C . ASP A 1 101 ? -3.604 -11.006 -24.649 1.00 98.38 101 ASP A C 1
ATOM 818 O O . ASP A 1 101 ? -2.956 -9.986 -24.864 1.00 98.38 101 ASP A O 1
ATOM 822 N N . MET A 1 102 ? -4.574 -11.055 -23.731 1.00 98.00 102 MET A N 1
ATOM 823 C CA . MET A 1 102 ? -4.901 -9.923 -22.864 1.00 98.00 102 MET A CA 1
ATOM 824 C C . MET A 1 102 ? -3.751 -9.581 -21.914 1.00 98.00 102 MET A C 1
ATOM 826 O O . MET A 1 102 ? -3.452 -8.407 -21.741 1.00 98.00 102 MET A O 1
ATOM 830 N N . MET A 1 103 ? -3.100 -10.584 -21.308 1.00 98.06 103 MET A N 1
ATOM 831 C CA . MET A 1 103 ? -1.940 -10.340 -20.439 1.00 98.06 103 MET A CA 1
ATOM 832 C C . MET A 1 103 ? -0.818 -9.650 -21.224 1.00 98.06 103 MET A C 1
ATOM 834 O O . MET A 1 103 ? -0.317 -8.622 -20.782 1.00 98.06 103 MET A O 1
ATOM 838 N N . LYS A 1 104 ? -0.484 -10.162 -22.415 1.00 98.50 104 LYS A N 1
ATOM 839 C CA . LYS A 1 104 ? 0.553 -9.588 -23.284 1.00 98.50 104 LYS A CA 1
ATOM 840 C C . LYS A 1 104 ? 0.214 -8.163 -23.720 1.00 98.50 104 LYS A C 1
ATOM 842 O O . LYS A 1 104 ? 1.083 -7.298 -23.694 1.00 98.50 104 LYS A O 1
ATOM 847 N N . SER A 1 105 ? -1.043 -7.918 -24.095 1.00 98.44 105 SER A N 1
ATOM 848 C CA . SER A 1 105 ? -1.529 -6.585 -24.465 1.00 98.44 105 SER A CA 1
ATOM 849 C C . SER A 1 105 ? -1.395 -5.591 -23.310 1.00 98.44 105 SER A C 1
ATOM 851 O O . SER A 1 105 ? -0.905 -4.483 -23.510 1.00 98.44 105 SER A O 1
ATOM 853 N N . ASP A 1 106 ? -1.804 -5.987 -22.106 1.00 98.25 106 ASP A N 1
ATOM 854 C CA . ASP A 1 106 ? -1.718 -5.150 -20.910 1.00 98.25 106 ASP A CA 1
ATOM 855 C C . ASP A 1 106 ? -0.270 -4.861 -20.506 1.00 98.25 106 ASP A C 1
ATOM 857 O O . ASP A 1 106 ? 0.060 -3.722 -20.191 1.00 98.25 106 ASP A O 1
ATOM 861 N N . ALA A 1 107 ? 0.596 -5.877 -20.529 1.00 98.31 107 ALA A N 1
ATOM 862 C CA . ALA A 1 107 ? 2.012 -5.734 -20.204 1.00 98.31 107 ALA A CA 1
ATOM 863 C C . ALA A 1 107 ? 2.717 -4.778 -21.175 1.00 98.31 107 ALA A C 1
ATOM 865 O O . ALA A 1 107 ? 3.486 -3.912 -20.760 1.00 98.31 107 ALA A O 1
ATOM 866 N N . GLU A 1 108 ? 2.420 -4.890 -22.471 1.00 98.50 108 GLU A N 1
ATOM 867 C CA . GLU A 1 108 ? 2.949 -3.984 -23.489 1.00 98.50 108 GLU A CA 1
ATOM 868 C C . GLU A 1 108 ? 2.421 -2.554 -23.315 1.00 98.50 108 GLU A C 1
ATOM 870 O O . GLU A 1 108 ? 3.176 -1.587 -23.425 1.00 98.50 108 GLU A O 1
ATOM 875 N N . LEU A 1 109 ? 1.132 -2.399 -23.000 1.00 98.69 109 LEU A N 1
ATOM 876 C CA . LEU A 1 109 ? 0.556 -1.087 -22.728 1.00 98.69 109 LEU A CA 1
ATOM 877 C C . LEU A 1 109 ? 1.161 -0.455 -21.468 1.00 98.69 109 LEU A C 1
ATOM 879 O O . LEU A 1 109 ? 1.488 0.727 -21.494 1.00 98.69 109 LEU A O 1
ATOM 883 N N . ALA A 1 110 ? 1.378 -1.226 -20.401 1.00 98.38 110 ALA A N 1
ATOM 884 C CA . ALA A 1 110 ? 2.026 -0.743 -19.184 1.00 98.38 110 ALA A CA 1
ATOM 885 C C . ALA A 1 110 ? 3.436 -0.199 -19.465 1.00 98.38 110 ALA A C 1
ATOM 887 O O . ALA A 1 110 ? 3.773 0.885 -18.999 1.00 98.38 110 ALA A O 1
ATOM 888 N N . LYS A 1 111 ? 4.237 -0.882 -20.292 1.00 98.62 111 LYS A N 1
ATOM 889 C CA . LYS A 1 111 ? 5.561 -0.382 -20.707 1.00 98.62 111 LYS A CA 1
ATOM 890 C C . LYS A 1 111 ? 5.461 0.965 -21.426 1.00 98.62 111 LYS A C 1
ATOM 892 O O . LYS A 1 111 ? 6.132 1.914 -21.033 1.00 98.62 111 LYS A O 1
ATOM 897 N N . LYS A 1 112 ? 4.546 1.088 -22.394 1.00 98.69 112 LYS A N 1
ATOM 898 C CA . LYS A 1 112 ? 4.304 2.351 -23.118 1.00 98.69 112 LYS A CA 1
ATOM 899 C C . LYS A 1 112 ? 3.837 3.476 -22.199 1.00 98.69 112 LYS A C 1
ATOM 901 O O . LYS A 1 112 ? 4.226 4.624 -22.385 1.00 98.69 112 LYS A O 1
ATOM 906 N N . LEU A 1 113 ? 2.989 3.164 -21.219 1.00 98.62 113 LEU A N 1
ATOM 907 C CA . LEU A 1 113 ? 2.528 4.138 -20.231 1.00 98.62 113 LEU A CA 1
ATOM 908 C C . LEU A 1 113 ? 3.662 4.577 -19.301 1.00 98.62 113 LEU A C 1
ATOM 910 O O . LEU A 1 113 ? 3.723 5.754 -18.966 1.00 98.62 113 LEU A O 1
ATOM 914 N N . CYS A 1 114 ? 4.566 3.676 -18.913 1.00 98.50 114 CYS A N 1
ATOM 915 C CA . CYS A 1 114 ? 5.753 4.030 -18.136 1.00 98.50 114 CYS A CA 1
ATOM 916 C C . CYS A 1 114 ? 6.626 5.039 -18.898 1.00 98.50 114 CYS A C 1
ATOM 918 O O . CYS A 1 114 ? 6.874 6.130 -18.388 1.00 98.50 114 CYS A O 1
ATOM 920 N N . GLU A 1 115 ? 6.980 4.733 -20.149 1.00 98.31 115 GLU A N 1
ATOM 921 C CA . GLU A 1 115 ? 7.786 5.620 -21.002 1.00 98.31 115 GLU A CA 1
ATOM 922 C C . GLU A 1 115 ? 7.093 6.969 -21.247 1.00 98.31 115 GLU A C 1
ATOM 924 O O . GLU A 1 115 ? 7.709 8.029 -21.133 1.00 98.31 115 GLU A O 1
ATOM 929 N N . LYS A 1 116 ? 5.780 6.955 -21.520 1.00 98.38 116 LYS A N 1
ATOM 930 C CA . LYS A 1 116 ? 4.964 8.170 -21.687 1.00 98.38 116 LYS A CA 1
ATOM 931 C C . LYS A 1 116 ? 5.003 9.071 -20.447 1.00 98.38 116 LYS A C 1
ATOM 933 O O . LYS A 1 116 ? 4.962 10.290 -20.589 1.00 98.38 116 LYS A O 1
ATOM 938 N N . ASN A 1 117 ? 5.067 8.483 -19.253 1.00 98.00 117 ASN A N 1
ATOM 939 C CA . ASN A 1 117 ? 5.146 9.205 -17.982 1.00 98.00 117 ASN A CA 1
ATOM 940 C C . ASN A 1 117 ? 6.590 9.567 -17.583 1.00 98.00 117 ASN A C 1
ATOM 942 O O . ASN A 1 117 ? 6.825 10.009 -16.462 1.00 98.00 117 ASN A O 1
ATOM 946 N N . GLY A 1 118 ? 7.556 9.417 -18.497 1.00 97.88 118 GLY A N 1
ATOM 947 C CA . GLY A 1 118 ? 8.959 9.763 -18.264 1.00 97.88 118 GLY A CA 1
ATOM 948 C C . GLY A 1 118 ? 9.713 8.763 -17.390 1.00 97.88 118 GLY A C 1
ATOM 949 O O . GLY A 1 118 ? 10.783 9.100 -16.894 1.00 97.88 118 GLY A O 1
ATOM 950 N N . GLY A 1 119 ? 9.156 7.567 -17.186 1.00 97.94 119 GLY A N 1
ATOM 951 C CA . GLY A 1 119 ? 9.822 6.471 -16.493 1.00 97.94 119 GLY A CA 1
ATOM 952 C C . GLY A 1 119 ? 10.582 5.540 -17.434 1.00 97.94 119 GLY A C 1
ATOM 953 O O . GLY A 1 119 ? 10.516 5.657 -18.660 1.00 97.94 119 GLY A O 1
ATOM 954 N N . ASN A 1 120 ? 11.275 4.572 -16.844 1.00 97.94 120 ASN A N 1
ATOM 955 C CA . ASN A 1 120 ? 11.983 3.513 -17.554 1.00 97.94 120 ASN A CA 1
ATOM 956 C C . ASN A 1 120 ? 11.504 2.127 -17.107 1.00 97.94 120 ASN A C 1
ATOM 958 O O . ASN A 1 120 ? 11.230 1.880 -15.933 1.00 97.94 120 ASN A O 1
ATOM 962 N N . VAL A 1 121 ? 11.452 1.179 -18.041 1.00 98.12 121 VAL A N 1
ATOM 963 C CA . VAL A 1 121 ? 11.221 -0.230 -17.703 1.00 98.12 121 VAL A CA 1
ATOM 964 C C . VAL A 1 121 ? 12.517 -0.793 -17.119 1.00 98.12 121 VAL A C 1
ATOM 966 O O . VAL A 1 121 ? 13.538 -0.817 -17.802 1.00 98.12 121 VAL A O 1
ATOM 969 N N . ILE A 1 122 ? 12.480 -1.233 -15.861 1.00 97.69 122 ILE A N 1
ATOM 970 C CA . ILE A 1 122 ? 13.635 -1.823 -15.168 1.00 97.69 122 ILE A CA 1
ATOM 971 C C . ILE A 1 122 ? 13.804 -3.288 -15.588 1.00 97.69 122 ILE A C 1
ATOM 973 O O . ILE A 1 122 ? 14.915 -3.734 -15.859 1.00 97.69 122 ILE A O 1
ATOM 977 N N . GLY A 1 123 ? 12.703 -4.040 -15.694 1.00 94.94 123 GLY A N 1
ATOM 978 C CA . GLY A 1 123 ? 12.737 -5.416 -16.206 1.00 94.94 123 GLY A CA 1
ATOM 979 C C . GLY A 1 123 ? 13.194 -6.480 -15.204 1.00 94.94 123 GLY A C 1
ATOM 980 O O . GLY A 1 123 ? 13.304 -7.644 -15.582 1.00 94.94 123 GLY A O 1
ATOM 981 N N . ILE A 1 124 ? 13.424 -6.121 -13.938 1.00 96.25 124 ILE A N 1
ATOM 982 C CA . ILE A 1 124 ? 13.694 -7.082 -12.861 1.00 96.25 124 ILE A CA 1
ATOM 983 C C . ILE A 1 124 ? 12.358 -7.698 -12.444 1.00 96.25 124 ILE A C 1
ATOM 985 O O . ILE A 1 124 ? 11.538 -7.054 -11.783 1.00 96.25 124 ILE A O 1
ATOM 989 N N . SER A 1 125 ? 12.115 -8.929 -12.883 1.00 96.12 125 SER A N 1
ATOM 990 C CA . SER A 1 125 ? 10.843 -9.642 -12.701 1.00 96.12 125 SER A CA 1
ATOM 991 C C . SER A 1 125 ? 10.762 -10.387 -11.367 1.00 96.12 125 SER A C 1
ATOM 993 O O . SER A 1 125 ? 9.677 -10.660 -10.852 1.00 96.12 125 SER A O 1
ATOM 995 N N . GLU A 1 126 ? 11.920 -10.673 -10.781 1.00 94.38 126 GLU A N 1
ATOM 996 C CA . GLU A 1 126 ? 12.121 -11.461 -9.574 1.00 94.38 126 GLU A CA 1
ATOM 997 C C . GLU A 1 126 ? 11.480 -10.789 -8.356 1.00 94.38 126 GLU A C 1
ATOM 999 O O . GLU A 1 126 ? 10.879 -11.473 -7.528 1.00 94.38 126 GLU A O 1
ATOM 1004 N N . LEU A 1 127 ? 11.511 -9.451 -8.290 1.00 92.56 127 LEU A N 1
ATOM 1005 C CA . LEU A 1 127 ? 10.865 -8.672 -7.231 1.00 92.56 127 LEU A CA 1
ATOM 1006 C C . LEU A 1 127 ? 9.331 -8.862 -7.216 1.00 92.56 127 LEU A C 1
ATOM 1008 O O . LEU A 1 127 ? 8.819 -9.435 -6.248 1.00 92.56 127 LEU A O 1
ATOM 1012 N N . PRO A 1 128 ? 8.577 -8.488 -8.270 1.00 93.94 128 PRO A N 1
ATOM 1013 C CA . PRO A 1 128 ? 7.128 -8.701 -8.312 1.00 93.94 128 PRO A CA 1
ATOM 1014 C C . PRO A 1 128 ? 6.738 -10.181 -8.250 1.00 93.94 128 PRO A C 1
ATOM 1016 O O . PRO A 1 128 ? 5.707 -10.527 -7.667 1.00 93.94 128 PRO A O 1
ATOM 1019 N N . TYR A 1 129 ? 7.552 -11.075 -8.819 1.00 93.62 129 TYR A N 1
ATOM 1020 C CA . TYR A 1 129 ? 7.322 -12.515 -8.718 1.00 93.62 129 TYR A CA 1
ATOM 1021 C C . TYR A 1 129 ? 7.413 -13.006 -7.265 1.00 93.62 129 TYR A C 1
ATOM 1023 O O . TYR A 1 129 ? 6.536 -13.754 -6.813 1.00 93.62 129 TYR A O 1
ATOM 1031 N N . SER A 1 130 ? 8.440 -12.572 -6.529 1.00 90.75 130 SER A N 1
ATOM 1032 C CA . SER A 1 130 ? 8.650 -12.893 -5.113 1.00 90.75 130 SER A CA 1
ATOM 1033 C C . SER A 1 130 ? 7.558 -12.290 -4.228 1.00 90.75 130 SER A C 1
ATOM 1035 O O . SER A 1 130 ? 6.992 -12.985 -3.384 1.00 90.75 130 SER A O 1
ATOM 1037 N N . GLU A 1 131 ? 7.164 -11.038 -4.467 1.00 89.44 131 GLU A N 1
ATOM 1038 C CA . GLU A 1 131 ? 6.041 -10.386 -3.780 1.00 89.44 131 GLU A CA 1
ATOM 1039 C C . GLU A 1 131 ? 4.743 -11.192 -3.900 1.00 89.44 131 GLU A C 1
ATOM 1041 O O . GLU A 1 131 ? 4.082 -11.489 -2.896 1.00 89.44 131 GLU A O 1
ATOM 1046 N N . TRP A 1 132 ? 4.395 -11.577 -5.130 1.00 90.25 132 TRP A N 1
ATOM 1047 C CA . TRP A 1 132 ? 3.147 -12.263 -5.435 1.00 90.25 132 TRP A CA 1
ATOM 1048 C C . TRP A 1 132 ? 3.120 -13.705 -4.916 1.00 90.25 132 TRP A C 1
ATOM 1050 O O . TRP A 1 132 ? 2.172 -14.108 -4.231 1.00 90.25 132 TRP A O 1
ATOM 1060 N N . ASN A 1 133 ? 4.154 -14.491 -5.225 1.00 89.38 133 ASN A N 1
ATOM 1061 C CA . ASN A 1 133 ? 4.196 -15.913 -4.878 1.00 89.38 133 ASN A CA 1
ATOM 1062 C C . ASN A 1 133 ? 4.641 -16.141 -3.433 1.00 89.38 133 ASN A C 1
ATOM 1064 O O . ASN A 1 133 ? 4.073 -16.984 -2.740 1.00 89.38 133 ASN A O 1
ATOM 1068 N N . GLY A 1 134 ? 5.611 -15.355 -2.968 1.00 84.75 134 GLY A N 1
ATOM 1069 C CA . GLY A 1 134 ? 6.097 -15.359 -1.594 1.00 84.75 134 GLY A CA 1
ATOM 1070 C C . GLY A 1 134 ? 5.159 -14.655 -0.616 1.00 84.75 134 GLY A C 1
ATOM 1071 O O . GLY A 1 134 ? 5.390 -14.730 0.584 1.00 84.75 134 GLY A O 1
ATOM 1072 N N . ARG A 1 135 ? 4.082 -14.000 -1.081 1.00 80.38 135 ARG A N 1
ATOM 1073 C CA . ARG A 1 135 ? 3.063 -13.366 -0.222 1.00 80.38 135 ARG A CA 1
ATOM 1074 C C . ARG A 1 135 ? 3.678 -12.383 0.776 1.00 80.38 135 ARG A C 1
ATOM 1076 O O . ARG A 1 135 ? 3.334 -12.415 1.956 1.00 80.38 135 ARG A O 1
ATOM 1083 N N . LEU A 1 136 ? 4.581 -11.523 0.300 1.00 75.44 136 LEU A N 1
ATOM 1084 C CA . LEU A 1 136 ? 5.287 -10.535 1.129 1.00 75.44 136 LEU A CA 1
ATOM 1085 C C . LEU A 1 136 ? 6.200 -11.129 2.218 1.00 75.44 136 LEU A C 1
ATOM 1087 O O . LEU A 1 136 ? 6.602 -10.425 3.144 1.00 75.44 136 LEU A O 1
ATOM 1091 N N . TRP A 1 137 ? 6.562 -12.410 2.107 1.00 81.12 137 TRP A N 1
ATOM 1092 C CA . TRP A 1 137 ? 7.443 -13.095 3.057 1.00 81.12 137 TRP A CA 1
ATOM 1093 C C . TRP A 1 137 ? 8.776 -12.370 3.285 1.00 81.12 137 TRP A C 1
ATOM 1095 O O . TRP A 1 137 ? 9.303 -12.381 4.395 1.00 81.12 137 TRP A O 1
ATOM 1105 N N . PHE A 1 138 ? 9.286 -11.679 2.270 1.00 77.31 138 PHE A N 1
ATOM 1106 C CA . PHE A 1 138 ? 10.561 -10.973 2.312 1.00 77.31 138 PHE A CA 1
ATOM 1107 C C . PHE A 1 138 ? 10.604 -9.865 3.393 1.00 77.31 138 PHE A C 1
ATOM 1109 O O . PHE A 1 138 ? 11.619 -9.725 4.070 1.00 77.31 138 PHE A O 1
ATOM 1116 N N . PHE A 1 139 ? 9.493 -9.157 3.659 1.00 74.94 139 PHE A N 1
ATOM 1117 C CA . PHE A 1 139 ? 9.425 -8.173 4.754 1.00 74.94 139 PHE A CA 1
ATOM 1118 C C . PHE A 1 139 ? 9.596 -8.834 6.125 1.00 74.94 139 PHE A C 1
ATOM 1120 O O . PHE A 1 139 ? 10.318 -8.340 6.989 1.00 74.94 139 PHE A O 1
ATOM 1127 N N . VAL A 1 140 ? 8.947 -9.985 6.316 1.00 78.94 140 VAL A N 1
ATOM 1128 C CA . VAL A 1 140 ? 9.053 -10.777 7.547 1.00 78.94 140 VAL A CA 1
ATOM 1129 C C . VAL A 1 140 ? 10.478 -11.310 7.697 1.00 78.94 140 VAL A C 1
ATOM 1131 O O . VAL A 1 140 ? 11.070 -11.215 8.772 1.00 78.94 140 VAL A O 1
ATOM 1134 N N . ARG A 1 141 ? 11.045 -11.839 6.606 1.00 85.06 141 ARG A N 1
ATOM 1135 C CA . ARG A 1 141 ? 12.402 -12.384 6.566 1.00 85.06 141 ARG A CA 1
ATOM 1136 C C . ARG A 1 141 ? 13.447 -11.339 6.949 1.00 85.06 141 ARG A C 1
ATOM 1138 O O . ARG A 1 141 ? 14.285 -11.644 7.793 1.00 85.06 141 ARG A O 1
ATOM 1145 N N . ALA A 1 142 ? 13.354 -10.130 6.395 1.00 77.94 142 ALA A N 1
ATOM 1146 C CA . ALA A 1 142 ? 14.260 -9.023 6.692 1.00 77.94 142 ALA A CA 1
ATOM 1147 C C . ALA A 1 142 ? 14.327 -8.716 8.198 1.00 77.94 142 ALA A C 1
ATOM 1149 O O . ALA A 1 142 ? 15.405 -8.578 8.766 1.00 77.94 142 ALA A O 1
ATOM 1150 N N . CYS A 1 143 ? 13.185 -8.719 8.886 1.00 77.44 143 CYS A N 1
ATOM 1151 C CA . CYS A 1 143 ? 13.159 -8.398 10.314 1.00 77.44 143 CYS A CA 1
ATOM 1152 C C . CYS A 1 143 ? 13.744 -9.521 11.178 1.00 77.44 143 CYS A C 1
ATOM 1154 O O . CYS A 1 143 ? 14.458 -9.248 12.142 1.00 77.44 143 CYS A O 1
ATOM 1156 N N . TYR A 1 144 ? 13.517 -10.786 10.805 1.00 80.38 144 TYR A N 1
ATOM 1157 C CA . TYR A 1 144 ? 14.127 -11.923 11.500 1.00 80.38 144 TYR A CA 1
ATOM 1158 C C . TYR A 1 144 ? 15.650 -11.956 11.377 1.00 80.38 144 TYR A C 1
ATOM 1160 O O . TYR A 1 144 ? 16.311 -12.367 12.326 1.00 80.38 144 TYR A O 1
ATOM 1168 N N . VAL A 1 145 ? 16.209 -11.543 10.235 1.00 81.44 145 VAL A N 1
ATOM 1169 C CA . VAL A 1 145 ? 17.668 -11.506 10.034 1.00 81.44 145 VAL A CA 1
ATOM 1170 C C . VAL A 1 145 ? 18.343 -10.549 11.024 1.00 81.44 145 VAL A C 1
ATOM 1172 O O . VAL A 1 145 ? 19.427 -10.858 11.511 1.00 81.44 145 VAL A O 1
ATOM 1175 N N . HIS A 1 146 ? 17.685 -9.442 11.376 1.00 75.44 146 HIS A N 1
ATOM 1176 C CA . HIS A 1 146 ? 18.241 -8.423 12.272 1.00 75.44 146 HIS A CA 1
ATOM 1177 C C . HIS A 1 146 ? 17.797 -8.535 13.734 1.00 75.44 146 HIS A C 1
ATOM 1179 O O . HIS A 1 146 ? 18.345 -7.844 14.588 1.00 75.44 146 HIS A O 1
ATOM 1185 N N . GLY A 1 147 ? 16.812 -9.384 14.041 1.00 83.06 147 GLY A N 1
ATOM 1186 C CA . GLY A 1 147 ? 16.222 -9.448 15.381 1.00 83.06 147 GLY A CA 1
ATOM 1187 C C . GLY A 1 147 ? 15.366 -8.226 15.734 1.00 83.06 147 GLY A C 1
ATOM 1188 O O . GLY A 1 147 ? 15.047 -8.026 16.904 1.00 83.06 147 GLY A O 1
ATOM 1189 N N . TRP A 1 148 ? 14.972 -7.420 14.743 1.00 87.31 148 TRP A N 1
ATOM 1190 C CA . TRP A 1 148 ? 14.117 -6.256 14.958 1.00 87.31 148 TRP A CA 1
ATOM 1191 C C . TRP A 1 148 ? 12.654 -6.648 15.101 1.00 87.31 148 TRP A C 1
ATOM 1193 O O . TRP A 1 148 ? 12.139 -7.537 14.416 1.00 87.31 148 TRP A O 1
ATOM 1203 N N . HIS A 1 149 ? 11.954 -5.906 15.950 1.00 89.25 149 HIS A N 1
ATOM 1204 C CA . HIS A 1 149 ? 10.504 -5.844 15.925 1.00 89.25 149 HIS A CA 1
ATOM 1205 C C . HIS A 1 149 ? 10.061 -4.624 15.115 1.00 89.25 149 HIS A C 1
ATOM 1207 O O . HIS A 1 149 ? 10.839 -3.706 14.857 1.00 89.25 149 HIS A O 1
ATOM 1213 N N . TRP A 1 150 ? 8.794 -4.603 14.700 1.00 87.00 150 TRP A N 1
ATOM 1214 C CA . TRP A 1 150 ? 8.233 -3.445 14.016 1.00 87.00 150 TRP A CA 1
ATOM 1215 C C . TRP A 1 150 ? 6.914 -2.992 14.619 1.00 87.00 150 TRP A C 1
ATOM 1217 O O . TRP A 1 150 ? 6.095 -3.780 15.104 1.00 87.00 150 TRP A O 1
ATOM 1227 N N . ARG A 1 151 ? 6.671 -1.690 14.518 1.00 88.31 151 ARG A N 1
ATOM 1228 C CA . ARG A 1 151 ? 5.342 -1.094 14.632 1.00 88.31 151 ARG A CA 1
ATOM 1229 C C . ARG A 1 151 ? 4.924 -0.603 13.261 1.00 88.31 151 ARG A C 1
ATOM 1231 O O . ARG A 1 151 ? 5.719 -0.015 12.543 1.00 88.31 151 ARG A O 1
ATOM 1238 N N . THR A 1 152 ? 3.668 -0.838 12.901 1.00 86.94 152 THR A N 1
ATOM 1239 C CA . THR A 1 152 ? 3.135 -0.391 11.614 1.00 86.94 152 THR A CA 1
ATOM 1240 C C . THR A 1 152 ? 1.803 0.317 11.778 1.00 86.94 152 THR A C 1
ATOM 1242 O O . THR A 1 152 ? 1.038 0.009 12.700 1.00 86.94 152 THR A O 1
ATOM 1245 N N . LEU A 1 153 ? 1.546 1.276 10.892 1.00 85.50 153 LEU A N 1
ATOM 1246 C CA . LEU A 1 153 ? 0.235 1.877 10.702 1.00 85.50 153 LEU A CA 1
ATOM 1247 C C . LEU A 1 153 ? -0.288 1.532 9.311 1.00 85.50 153 LEU A C 1
ATOM 1249 O O . LEU A 1 153 ? 0.481 1.305 8.388 1.00 85.50 153 LEU A O 1
ATOM 1253 N N . TYR A 1 154 ? -1.608 1.538 9.168 1.00 85.88 154 TYR A N 1
ATOM 1254 C CA . TYR A 1 154 ? -2.282 1.200 7.921 1.00 85.88 154 TYR A CA 1
ATOM 1255 C C . TYR A 1 154 ? -3.144 2.377 7.494 1.00 85.88 154 TYR A C 1
ATOM 1257 O O . TYR A 1 154 ? -4.130 2.683 8.172 1.00 85.88 154 TYR A O 1
ATOM 1265 N N . HIS A 1 155 ? -2.788 3.014 6.381 1.00 88.00 155 HIS A N 1
ATOM 1266 C CA . HIS A 1 155 ? -3.523 4.161 5.862 1.00 88.00 155 HIS A CA 1
ATOM 1267 C C . HIS A 1 155 ? -3.846 4.004 4.390 1.00 88.00 155 HIS A C 1
ATOM 1269 O O . HIS A 1 155 ? -3.009 3.585 3.598 1.00 88.00 155 HIS A O 1
ATOM 1275 N N . HIS A 1 156 ? -5.060 4.387 4.030 1.00 89.94 156 HIS A N 1
ATOM 1276 C CA . HIS A 1 156 ? -5.468 4.552 2.651 1.00 89.94 156 HIS A CA 1
ATOM 1277 C C . HIS A 1 156 ? -5.248 5.991 2.227 1.00 89.94 156 HIS A C 1
ATOM 1279 O O . HIS A 1 156 ? -5.671 6.923 2.904 1.00 89.94 156 HIS A O 1
ATOM 1285 N N . GLN A 1 157 ? -4.637 6.157 1.070 1.00 90.25 157 GLN A N 1
ATOM 1286 C CA . GLN A 1 157 ? -4.474 7.426 0.393 1.00 90.25 157 GLN A CA 1
ATOM 1287 C C . GLN A 1 157 ? -4.917 7.259 -1.062 1.00 90.25 157 GLN A C 1
ATOM 1289 O O . GLN A 1 157 ? -4.993 6.148 -1.595 1.00 90.25 157 GLN A O 1
ATOM 1294 N N . THR A 1 158 ? -5.267 8.360 -1.710 1.00 89.25 158 THR A N 1
ATOM 1295 C CA . THR A 1 158 ? -5.480 8.373 -3.161 1.00 89.25 158 THR A CA 1
ATOM 1296 C C . THR A 1 158 ? -4.130 8.267 -3.880 1.00 89.25 158 THR A C 1
ATOM 1298 O O . THR A 1 158 ? -3.172 8.883 -3.422 1.00 89.25 158 THR A O 1
ATOM 1301 N N . PRO A 1 159 ? -4.010 7.520 -4.996 1.00 85.19 159 PRO A N 1
ATOM 1302 C CA . PRO A 1 159 ? -2.745 7.399 -5.719 1.00 85.19 159 PRO A CA 1
ATOM 1303 C C . PRO A 1 159 ? -2.098 8.744 -6.064 1.00 85.19 159 PRO A C 1
ATOM 1305 O O . PRO A 1 159 ? -0.895 8.864 -5.941 1.00 85.19 159 PRO A O 1
ATOM 1308 N N . THR A 1 160 ? -2.889 9.767 -6.398 1.00 88.81 160 THR A N 1
ATOM 1309 C CA . THR A 1 160 ? 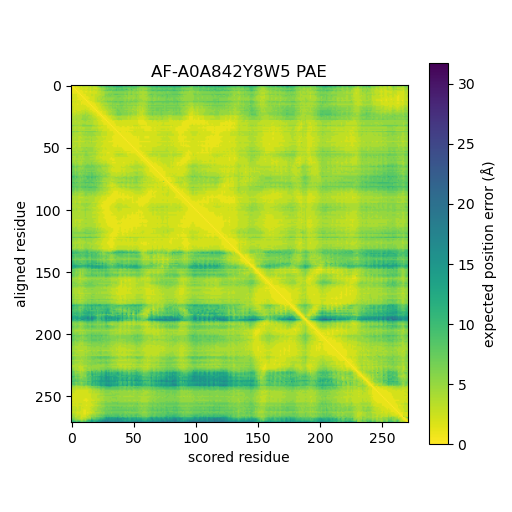-2.425 11.124 -6.753 1.00 88.81 160 THR A CA 1
ATOM 1310 C C . THR A 1 160 ? -1.963 11.982 -5.570 1.00 88.81 160 THR A C 1
ATOM 1312 O O . THR A 1 160 ? -1.622 13.143 -5.755 1.00 88.81 160 THR A O 1
ATOM 1315 N N . ASN A 1 161 ? -2.068 11.479 -4.339 1.00 89.31 161 ASN A N 1
ATOM 1316 C CA . ASN A 1 161 ? -1.620 12.168 -3.123 1.00 89.31 161 ASN A CA 1
ATOM 1317 C C . ASN A 1 161 ? -0.761 11.251 -2.241 1.00 89.31 161 ASN A C 1
ATOM 1319 O O . ASN A 1 161 ? -0.539 11.558 -1.067 1.00 89.31 161 ASN A O 1
ATOM 1323 N N . ALA A 1 162 ? -0.332 10.096 -2.758 1.00 88.25 162 ALA A N 1
ATOM 1324 C CA . ALA A 1 162 ? 0.395 9.095 -1.988 1.00 88.25 162 ALA A CA 1
ATOM 1325 C C . ALA A 1 162 ? 1.701 9.668 -1.421 1.00 88.25 162 ALA A C 1
ATOM 1327 O O . ALA A 1 162 ? 2.035 9.408 -0.262 1.00 88.25 162 ALA A O 1
ATOM 1328 N N . HIS A 1 163 ? 2.387 10.504 -2.199 1.00 91.12 163 HIS A N 1
ATOM 1329 C CA . HIS A 1 163 ? 3.630 11.163 -1.825 1.00 91.12 163 HIS A CA 1
ATOM 1330 C C . HIS A 1 163 ? 3.517 11.997 -0.557 1.00 91.12 163 HIS A C 1
ATOM 1332 O O . HI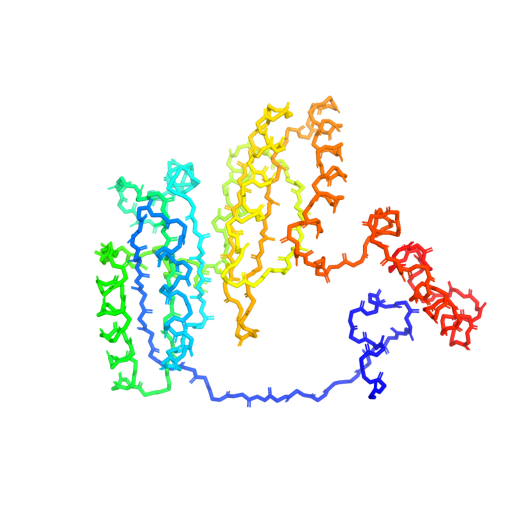S A 1 163 ? 4.379 11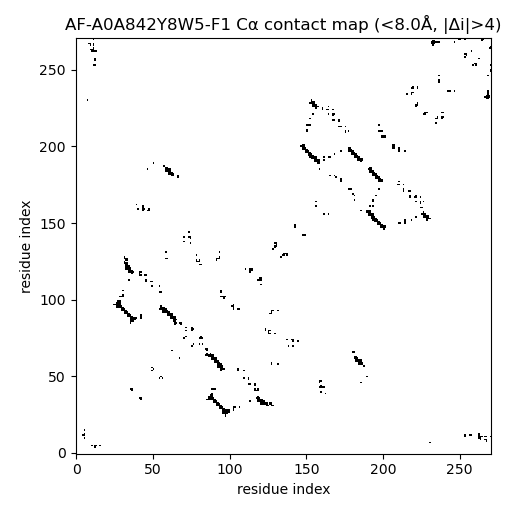.872 0.302 1.00 91.12 163 HIS A O 1
ATOM 1338 N N . ARG A 1 164 ? 2.427 12.752 -0.363 1.00 92.62 164 ARG A N 1
ATOM 1339 C CA . ARG A 1 164 ? 2.244 13.586 0.838 1.00 92.62 164 ARG A CA 1
ATOM 1340 C C . ARG A 1 164 ? 2.298 12.757 2.116 1.00 92.62 164 ARG A C 1
ATOM 1342 O O . ARG A 1 164 ? 2.841 13.189 3.127 1.00 92.62 164 ARG A O 1
ATOM 1349 N N . SER A 1 165 ? 1.722 11.556 2.077 1.00 91.38 165 SER A N 1
ATOM 1350 C CA . SER A 1 165 ? 1.786 10.622 3.199 1.00 91.38 165 SER A CA 1
ATOM 1351 C C . SER A 1 165 ? 3.187 10.035 3.364 1.00 91.38 165 SER A C 1
ATOM 1353 O O . SER A 1 165 ? 3.625 9.853 4.493 1.00 91.38 165 SER A O 1
ATOM 1355 N N . VAL A 1 166 ? 3.903 9.755 2.270 1.00 89.88 166 VAL A N 1
ATOM 1356 C CA . VAL A 1 166 ? 5.290 9.265 2.331 1.00 89.88 166 VAL A CA 1
ATOM 1357 C C . VAL A 1 166 ? 6.244 10.322 2.892 1.00 89.88 166 VAL A C 1
ATOM 1359 O O . VAL A 1 166 ? 7.044 10.003 3.766 1.00 89.88 166 VAL A O 1
ATOM 1362 N N . GLU A 1 167 ? 6.132 11.571 2.449 1.00 91.69 167 GLU A N 1
ATOM 1363 C CA . GLU A 1 167 ? 6.923 12.701 2.944 1.00 91.69 167 GLU A CA 1
ATOM 1364 C C . GLU A 1 167 ? 6.706 12.921 4.441 1.00 91.69 167 GLU A C 1
ATOM 1366 O O . GLU A 1 167 ? 7.670 13.044 5.192 1.00 91.69 167 GLU A O 1
ATOM 1371 N N . GLU A 1 168 ? 5.451 12.886 4.899 1.00 92.69 168 GLU A N 1
ATOM 1372 C CA . GLU A 1 168 ? 5.135 12.999 6.324 1.00 92.69 168 GLU A CA 1
ATOM 1373 C C . GLU A 1 168 ? 5.683 11.812 7.129 1.00 92.69 168 GLU A C 1
ATOM 1375 O O . GLU A 1 168 ? 6.183 11.994 8.239 1.00 92.69 168 GLU A O 1
ATOM 1380 N N . ILE A 1 169 ? 5.647 10.599 6.566 1.00 91.69 169 ILE A N 1
ATOM 1381 C CA . ILE A 1 169 ? 6.260 9.425 7.197 1.00 91.69 169 ILE A CA 1
ATOM 1382 C C . ILE A 1 169 ? 7.769 9.620 7.355 1.00 91.69 169 ILE A C 1
ATOM 1384 O O . ILE A 1 169 ? 8.298 9.400 8.446 1.00 91.69 169 ILE A O 1
ATOM 1388 N N . ARG A 1 170 ? 8.449 10.050 6.288 1.00 90.00 170 ARG A N 1
ATOM 1389 C CA . ARG A 1 170 ? 9.892 10.300 6.304 1.00 90.00 170 ARG A CA 1
ATOM 1390 C C . ARG A 1 170 ? 10.254 11.380 7.317 1.00 90.00 170 ARG A C 1
ATOM 1392 O O . ARG A 1 170 ? 11.149 11.154 8.121 1.00 90.00 170 ARG A O 1
ATOM 1399 N N . ARG A 1 171 ? 9.516 12.493 7.336 1.00 93.88 171 ARG A N 1
ATOM 1400 C CA . ARG A 1 171 ? 9.714 13.590 8.292 1.00 93.88 171 ARG A CA 1
ATOM 1401 C C . ARG A 1 171 ? 9.740 13.081 9.736 1.00 93.88 171 ARG A C 1
ATOM 1403 O O . ARG A 1 171 ? 10.652 13.424 10.479 1.00 93.88 171 ARG A O 1
ATOM 1410 N N . VAL A 1 172 ? 8.773 12.243 10.126 1.00 93.44 172 VAL A N 1
ATOM 1411 C CA . VAL A 1 172 ? 8.727 11.687 11.491 1.00 93.44 172 VAL A CA 1
ATOM 1412 C C . VAL A 1 172 ? 9.865 10.692 11.740 1.00 93.44 172 VAL A C 1
ATOM 1414 O O . VAL A 1 172 ? 10.446 10.692 12.821 1.00 93.44 172 VAL A O 1
ATOM 1417 N N . MET A 1 173 ? 10.211 9.846 10.764 1.00 91.12 173 MET A N 1
ATOM 1418 C CA . MET A 1 173 ? 11.348 8.921 10.905 1.00 91.12 173 MET A CA 1
ATOM 1419 C C . MET A 1 173 ? 12.667 9.673 11.122 1.00 91.12 173 MET A C 1
ATOM 1421 O O . MET A 1 173 ? 13.456 9.288 11.984 1.00 91.12 173 MET A O 1
ATOM 1425 N N . GLU A 1 174 ? 12.880 10.761 10.380 1.00 92.31 174 GLU A N 1
ATOM 1426 C CA . GLU A 1 174 ? 14.048 11.635 10.508 1.00 92.31 174 GLU A CA 1
ATOM 1427 C C . GLU A 1 174 ? 14.064 12.374 11.852 1.00 92.31 174 GLU A C 1
ATOM 1429 O O . GLU A 1 174 ? 15.089 12.377 12.530 1.00 92.31 174 GLU A O 1
ATOM 1434 N N . GLU A 1 175 ? 12.932 12.945 12.273 1.00 94.50 175 GLU A N 1
ATOM 1435 C CA . GLU A 1 175 ? 12.809 13.678 13.542 1.00 94.50 175 GLU A CA 1
ATOM 1436 C C . GLU A 1 175 ? 13.143 12.805 14.757 1.00 94.50 175 GLU A C 1
ATOM 1438 O O . GLU A 1 175 ? 13.848 13.239 15.667 1.00 94.50 175 GLU A O 1
ATOM 1443 N N . TYR A 1 176 ? 12.669 11.560 14.765 1.00 93.69 176 TYR A N 1
ATOM 1444 C CA . TYR A 1 176 ? 12.909 10.631 15.868 1.00 93.69 176 TYR A CA 1
ATOM 1445 C C . TYR A 1 176 ? 14.196 9.809 15.694 1.00 93.69 176 TYR A C 1
ATOM 1447 O O . TYR A 1 176 ? 14.573 9.081 16.611 1.00 93.69 176 TYR A O 1
ATOM 1455 N N . GLY A 1 177 ? 14.869 9.880 14.542 1.00 90.25 177 GLY A N 1
ATOM 1456 C CA . GLY A 1 177 ? 16.150 9.212 14.306 1.00 90.25 177 GLY A CA 1
ATOM 1457 C C . GLY A 1 177 ? 16.107 7.692 14.500 1.00 90.25 177 GLY A C 1
ATOM 1458 O O . GLY A 1 177 ? 16.937 7.136 15.224 1.00 90.25 177 GLY A O 1
ATOM 1459 N N . PHE A 1 178 ? 15.129 7.007 13.903 1.00 84.69 178 PHE A N 1
ATOM 1460 C CA . PHE A 1 178 ? 15.085 5.538 13.879 1.00 84.69 178 PHE A CA 1
ATOM 1461 C C . PHE A 1 178 ? 15.049 4.994 12.455 1.00 84.69 178 PHE A C 1
ATOM 1463 O O . PHE A 1 178 ? 14.644 5.674 11.512 1.00 84.69 178 PHE A O 1
ATOM 1470 N N . LEU A 1 179 ? 15.451 3.730 12.310 1.00 82.06 179 LEU A N 1
ATOM 1471 C CA . LEU A 1 179 ? 15.338 3.030 11.042 1.00 82.06 179 LEU A CA 1
ATOM 1472 C C . LEU A 1 179 ? 13.875 2.673 10.783 1.00 82.06 179 LEU A C 1
ATOM 1474 O O . LEU A 1 179 ? 13.227 1.956 11.546 1.00 82.06 179 LEU A O 1
ATOM 1478 N N . GLY A 1 180 ? 13.355 3.143 9.667 1.00 82.38 180 GLY A N 1
ATOM 1479 C CA . GLY A 1 180 ? 12.02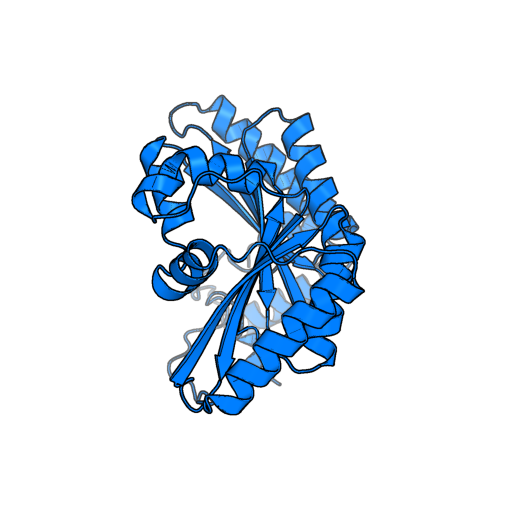9 2.792 9.213 1.00 82.38 180 GLY A CA 1
ATOM 1480 C C . GLY A 1 180 ? 11.948 2.910 7.710 1.00 82.38 180 GLY A C 1
ATOM 1481 O O . GLY A 1 180 ? 12.850 3.421 7.049 1.00 82.38 180 GLY A O 1
ATOM 1482 N N . HIS A 1 181 ? 10.848 2.424 7.166 1.00 81.38 181 HIS A N 1
ATOM 1483 C CA . HIS A 1 181 ? 10.541 2.642 5.770 1.00 81.38 181 HIS A CA 1
ATOM 1484 C C . HIS A 1 181 ? 9.037 2.707 5.557 1.00 81.38 181 HIS A C 1
ATOM 1486 O O . HIS A 1 181 ? 8.242 2.315 6.412 1.00 81.38 181 HIS A O 1
ATOM 1492 N N . THR A 1 182 ? 8.639 3.159 4.378 1.00 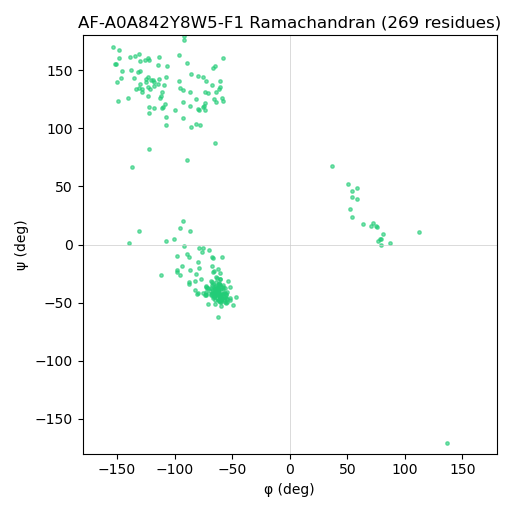80.88 182 THR A N 1
ATOM 1493 C CA . THR A 1 182 ? 7.278 2.973 3.897 1.00 80.88 182 THR A CA 1
ATOM 1494 C C . THR A 1 182 ? 7.308 2.285 2.548 1.00 80.88 182 THR A C 1
ATOM 1496 O O . THR A 1 182 ? 8.194 2.499 1.723 1.00 80.88 182 THR A O 1
ATOM 1499 N N . ALA A 1 183 ? 6.342 1.411 2.352 1.00 77.69 183 ALA A N 1
ATOM 1500 C CA . ALA A 1 183 ? 5.971 0.892 1.054 1.00 77.69 183 ALA A CA 1
ATOM 1501 C C . ALA A 1 183 ? 4.452 0.940 0.990 1.00 77.69 183 ALA A C 1
ATOM 1503 O O . ALA A 1 183 ? 3.774 1.019 2.023 1.00 77.69 183 ALA A O 1
ATOM 1504 N N . GLY A 1 184 ? 3.900 0.868 -0.210 1.00 77.81 184 GLY A N 1
ATOM 1505 C CA . GLY A 1 184 ? 2.466 0.706 -0.300 1.00 77.81 184 GLY A CA 1
ATOM 1506 C C . GLY A 1 184 ? 2.001 -0.072 -1.493 1.00 77.81 184 GLY A C 1
ATOM 1507 O O . GLY A 1 184 ? 2.723 -0.225 -2.470 1.00 77.81 184 GLY A O 1
ATOM 1508 N N . PHE A 1 185 ? 0.774 -0.564 -1.380 1.00 82.25 185 PHE A N 1
ATOM 1509 C CA . PHE A 1 185 ? 0.135 -1.354 -2.419 1.00 82.25 185 PHE A CA 1
ATOM 1510 C C . PHE A 1 185 ? -0.995 -0.548 -3.032 1.00 82.25 185 PHE A C 1
ATOM 1512 O O . PHE A 1 185 ? -1.847 -0.026 -2.310 1.00 82.25 185 PHE A O 1
ATOM 1519 N N . ALA A 1 186 ? -1.050 -0.490 -4.357 1.00 78.69 186 ALA A N 1
ATOM 1520 C CA . ALA A 1 186 ? -2.267 -0.065 -5.018 1.00 78.69 186 ALA A CA 1
ATOM 1521 C C . ALA A 1 186 ? -3.295 -1.193 -4.936 1.00 78.69 186 ALA A C 1
ATOM 1523 O O . ALA A 1 186 ? -3.091 -2.308 -5.416 1.00 78.69 186 ALA A O 1
ATOM 1524 N N . SER A 1 187 ? -4.417 -0.894 -4.296 1.00 68.62 187 SER A N 1
ATOM 1525 C CA . SER A 1 187 ? -5.563 -1.786 -4.227 1.00 68.62 187 SER A CA 1
ATOM 1526 C C . SER A 1 187 ? -6.514 -1.541 -5.402 1.00 68.62 187 SER A C 1
ATOM 1528 O O . SER A 1 187 ? -6.590 -0.445 -5.963 1.00 68.62 187 SER A O 1
ATOM 1530 N N . GLY A 1 188 ? -7.314 -2.554 -5.747 1.00 64.44 188 GLY A N 1
ATOM 1531 C CA . GLY A 1 188 ? -8.276 -2.485 -6.855 1.00 64.44 188 GLY A CA 1
ATOM 1532 C C . GLY A 1 188 ? -9.345 -1.382 -6.743 1.00 64.44 188 GLY A C 1
ATOM 1533 O O . GLY A 1 188 ? -10.023 -1.108 -7.736 1.00 64.44 188 GLY A O 1
ATOM 1534 N N . HIS A 1 189 ? -9.466 -0.726 -5.583 1.00 66.31 189 HIS A N 1
ATOM 1535 C CA . HIS A 1 189 ? -10.397 0.374 -5.301 1.00 66.31 189 HIS A CA 1
ATOM 1536 C C . HIS A 1 189 ? -9.800 1.769 -5.551 1.00 66.31 189 HIS A C 1
ATOM 1538 O O . HIS A 1 189 ? -10.298 2.746 -5.000 1.00 66.31 189 HIS A O 1
ATOM 1544 N N . SER A 1 190 ? -8.734 1.877 -6.351 1.00 74.69 190 SER A N 1
ATOM 1545 C CA . SER A 1 190 ? -8.058 3.159 -6.613 1.00 74.69 190 SER A CA 1
ATOM 1546 C C . SER A 1 190 ? -7.550 3.821 -5.327 1.00 74.69 190 SER A C 1
ATOM 1548 O O . SER A 1 190 ? -7.635 5.035 -5.163 1.00 74.69 190 SER A O 1
ATOM 1550 N N . SER A 1 191 ? -7.035 3.008 -4.404 1.00 85.12 191 SER A N 1
ATOM 1551 C CA . SER A 1 191 ? -6.398 3.468 -3.172 1.00 85.12 191 SER A CA 1
ATOM 1552 C C . SER A 1 191 ? -4.981 2.926 -3.093 1.00 85.12 191 SER A C 1
ATOM 1554 O O . SER A 1 191 ? -4.750 1.745 -3.357 1.00 85.12 191 SER A O 1
ATOM 1556 N N . PHE A 1 192 ? -4.056 3.798 -2.715 1.00 87.38 192 PHE A N 1
ATOM 1557 C CA . PHE A 1 192 ? -2.727 3.456 -2.256 1.00 87.38 192 PHE A CA 1
ATOM 1558 C C . PHE A 1 192 ? -2.769 3.176 -0.755 1.00 87.38 192 PHE A C 1
ATOM 1560 O O . PHE A 1 192 ? -3.130 4.041 0.042 1.00 87.38 192 PHE A O 1
ATOM 1567 N N . ASN A 1 193 ? -2.406 1.963 -0.366 1.00 87.69 193 ASN A N 1
ATOM 1568 C CA . ASN A 1 193 ? -2.324 1.575 1.031 1.00 87.69 193 ASN A CA 1
ATOM 1569 C C . ASN A 1 193 ? -0.887 1.817 1.488 1.00 87.69 193 ASN A C 1
ATOM 1571 O O . ASN A 1 193 ? -0.009 1.076 1.063 1.00 87.69 193 ASN A O 1
ATOM 1575 N N . ALA A 1 194 ? -0.645 2.825 2.319 1.00 87.25 194 ALA A N 1
ATOM 1576 C CA . ALA A 1 194 ? 0.667 3.103 2.888 1.00 87.25 194 ALA A CA 1
ATOM 1577 C C . ALA A 1 194 ? 0.882 2.287 4.171 1.00 87.25 194 ALA A C 1
ATOM 1579 O O . ALA A 1 194 ? 0.031 2.298 5.070 1.00 87.25 194 ALA A O 1
ATOM 1580 N N . TYR A 1 195 ? 2.038 1.624 4.256 1.00 85.31 195 TYR A N 1
ATOM 1581 C CA . TYR A 1 195 ? 2.477 0.827 5.401 1.00 85.31 195 TYR A CA 1
ATOM 1582 C C . TYR A 1 195 ? 3.818 1.367 5.909 1.00 85.31 195 TYR A C 1
ATOM 1584 O O . TYR A 1 195 ? 4.872 0.835 5.549 1.00 85.31 195 TYR A O 1
ATOM 1592 N N . PRO A 1 196 ? 3.821 2.431 6.731 1.00 87.94 196 PRO A N 1
ATOM 1593 C CA . PRO A 1 196 ? 5.000 2.760 7.515 1.00 87.94 196 PRO A CA 1
ATOM 1594 C C . PRO A 1 196 ? 5.355 1.567 8.407 1.00 87.94 196 PRO A C 1
ATOM 1596 O O . PRO A 1 196 ? 4.522 1.114 9.196 1.00 87.94 196 PRO A O 1
ATOM 1599 N N . HIS A 1 197 ? 6.580 1.070 8.292 1.00 87.44 197 HIS A N 1
ATOM 1600 C CA . HIS A 1 197 ? 7.189 0.140 9.233 1.00 87.44 197 HIS A CA 1
ATOM 1601 C C . HIS A 1 197 ? 8.267 0.887 10.004 1.00 87.44 197 HIS A C 1
ATOM 1603 O O . HIS A 1 197 ? 9.198 1.447 9.427 1.00 87.44 197 HIS A O 1
ATOM 1609 N N . LEU A 1 198 ? 8.098 0.917 11.318 1.00 90.69 198 LEU A N 1
ATOM 1610 C CA . LEU A 1 198 ? 9.001 1.556 12.260 1.00 90.69 198 LEU A CA 1
ATOM 1611 C C . LEU A 1 198 ? 9.724 0.431 13.000 1.00 90.69 198 LEU A C 1
ATOM 1613 O O . LEU A 1 198 ? 9.071 -0.306 13.751 1.00 90.69 198 LEU A O 1
ATOM 1617 N N . TYR A 1 199 ? 11.016 0.251 12.739 1.00 89.25 199 TYR A N 1
ATOM 1618 C CA . TYR A 1 199 ? 11.801 -0.814 13.355 1.00 89.25 199 TYR A CA 1
ATOM 1619 C C . TYR A 1 199 ? 12.345 -0.380 14.707 1.00 89.25 199 TYR A C 1
ATOM 1621 O O . TYR A 1 199 ? 12.639 0.795 14.911 1.00 89.25 199 TYR A O 1
ATOM 1629 N N . PHE A 1 200 ? 12.452 -1.336 15.624 1.00 91.25 200 PHE A N 1
ATOM 1630 C CA . PHE A 1 200 ? 13.061 -1.130 16.932 1.00 91.25 200 PHE A CA 1
ATOM 1631 C C . PHE A 1 200 ? 13.680 -2.423 17.458 1.00 91.25 200 PHE A C 1
ATOM 1633 O O . PHE A 1 200 ? 13.242 -3.527 17.101 1.00 91.25 200 PHE A O 1
ATOM 1640 N N . ASP A 1 201 ? 14.669 -2.284 18.335 1.00 90.31 201 ASP A N 1
ATOM 1641 C CA . ASP A 1 201 ? 15.190 -3.399 19.122 1.00 90.31 201 ASP A CA 1
ATOM 1642 C C . ASP A 1 201 ? 14.259 -3.672 20.321 1.00 90.31 201 ASP A C 1
ATOM 1644 O O . ASP A 1 201 ? 14.101 -2.814 21.190 1.00 90.31 201 ASP A O 1
ATOM 1648 N N . PRO A 1 202 ? 13.619 -4.853 20.420 1.00 89.12 202 PRO A N 1
ATOM 1649 C CA . PRO A 1 202 ? 12.763 -5.176 21.562 1.00 89.12 202 PRO A CA 1
ATOM 1650 C C . PRO A 1 202 ? 13.517 -5.340 22.890 1.00 89.12 202 PRO A C 1
ATOM 1652 O O . PRO A 1 202 ? 12.874 -5.466 23.933 1.00 89.12 202 PRO A O 1
ATOM 1655 N N . GLN A 1 203 ? 14.850 -5.402 22.869 1.00 91.56 203 GLN A N 1
ATOM 1656 C CA . GLN A 1 203 ? 15.691 -5.452 24.064 1.00 91.56 203 GLN A CA 1
ATOM 1657 C C . GLN A 1 203 ? 16.055 -4.057 24.589 1.00 91.56 203 GLN A C 1
ATOM 1659 O O . GLN A 1 203 ? 16.554 -3.965 25.711 1.00 91.56 203 GLN A O 1
ATOM 1664 N N . ASP A 1 204 ? 15.773 -2.997 23.824 1.00 93.19 204 ASP A N 1
ATOM 1665 C CA . ASP A 1 204 ? 15.995 -1.602 24.202 1.00 93.19 204 ASP A CA 1
ATOM 1666 C C . ASP A 1 204 ? 14.650 -0.901 24.511 1.00 93.19 204 ASP A C 1
ATOM 1668 O O . ASP A 1 204 ? 13.901 -0.523 23.602 1.00 93.19 204 ASP A O 1
ATOM 1672 N N . PRO A 1 205 ? 14.308 -0.703 25.802 1.00 94.12 205 PRO A N 1
ATOM 1673 C CA . PRO A 1 205 ? 13.062 -0.045 26.188 1.00 94.12 205 PRO A CA 1
ATOM 1674 C C . PRO A 1 205 ? 12.964 1.418 25.738 1.00 94.12 205 PRO A C 1
ATOM 1676 O O . PRO A 1 205 ? 11.850 1.916 25.556 1.00 94.12 205 PRO A O 1
ATOM 1679 N N . GLU A 1 206 ? 14.093 2.119 25.590 1.00 94.75 206 GLU A N 1
ATOM 1680 C CA . GLU A 1 206 ? 14.105 3.510 25.130 1.00 94.75 206 GLU A CA 1
ATOM 1681 C C . GLU A 1 206 ? 13.779 3.574 23.636 1.00 94.75 206 GLU A C 1
ATOM 1683 O O . GLU A 1 206 ? 12.944 4.385 23.224 1.00 94.75 206 GLU A O 1
ATOM 1688 N N . ASP A 1 207 ? 14.351 2.667 22.840 1.00 92.75 207 ASP A N 1
ATOM 1689 C CA . ASP A 1 207 ? 14.054 2.551 21.410 1.00 92.75 207 ASP A CA 1
ATOM 1690 C C . ASP A 1 207 ? 12.589 2.146 21.167 1.00 92.75 207 ASP A C 1
ATOM 1692 O O . ASP A 1 207 ? 11.887 2.767 20.360 1.00 92.75 207 ASP A O 1
ATOM 1696 N N . GLU A 1 208 ? 12.059 1.192 21.945 1.00 93.25 208 GLU A N 1
ATOM 1697 C CA . GLU A 1 208 ? 10.636 0.840 21.878 1.00 93.25 208 GLU A CA 1
ATOM 1698 C C . GLU A 1 208 ? 9.735 2.042 22.220 1.00 93.25 208 GLU A C 1
ATOM 1700 O O . GLU A 1 208 ? 8.720 2.281 21.546 1.00 93.25 208 GLU A O 1
ATOM 1705 N N . GLN A 1 209 ? 10.067 2.802 23.267 1.00 93.94 209 GLN A N 1
ATOM 1706 C CA . GLN A 1 209 ? 9.281 3.964 23.677 1.00 93.94 209 GLN A CA 1
ATOM 1707 C C . GLN A 1 209 ? 9.321 5.073 22.616 1.00 93.94 209 GLN A C 1
ATOM 1709 O O . GLN A 1 209 ? 8.272 5.617 22.259 1.00 93.94 209 GLN A O 1
ATOM 1714 N N . LYS A 1 210 ? 10.491 5.334 22.033 1.00 94.56 210 LYS A N 1
ATOM 1715 C CA . LYS A 1 210 ? 10.678 6.281 20.929 1.00 94.56 210 LYS A CA 1
ATOM 1716 C C . LYS A 1 210 ? 9.795 5.933 19.728 1.00 94.56 210 LYS A C 1
ATOM 1718 O O . LYS A 1 210 ? 9.046 6.781 19.243 1.00 94.56 210 LYS A O 1
ATOM 1723 N N . VAL A 1 211 ? 9.776 4.666 19.303 1.00 93.75 211 VAL A N 1
ATOM 1724 C CA . VAL A 1 211 ? 8.913 4.217 18.196 1.00 93.75 211 VAL A CA 1
ATOM 1725 C C . VAL A 1 211 ? 7.422 4.260 18.561 1.00 93.75 211 VAL A C 1
ATOM 1727 O O . VAL A 1 211 ? 6.573 4.523 17.703 1.00 93.75 211 VAL A O 1
ATOM 1730 N N . ARG A 1 212 ? 7.053 4.034 19.829 1.00 91.31 212 ARG A N 1
ATOM 1731 C CA . ARG A 1 212 ? 5.665 4.210 20.301 1.00 91.31 212 ARG A CA 1
ATOM 1732 C C . ARG A 1 212 ? 5.196 5.653 20.172 1.00 91.31 212 ARG A C 1
ATOM 1734 O O . ARG A 1 212 ? 4.036 5.864 19.813 1.00 91.31 212 ARG A O 1
ATOM 1741 N N . ASP A 1 213 ? 6.055 6.614 20.472 1.00 92.00 213 ASP A N 1
ATOM 1742 C CA . ASP A 1 213 ? 5.704 8.028 20.396 1.00 92.00 213 ASP A CA 1
ATOM 1743 C C . ASP A 1 213 ? 5.659 8.512 18.943 1.00 92.00 213 ASP A C 1
ATOM 1745 O O . ASP A 1 213 ? 4.641 9.082 18.542 1.00 92.00 213 ASP A O 1
ATOM 1749 N N . ALA A 1 214 ? 6.621 8.099 18.111 1.00 93.06 214 ALA A N 1
ATOM 1750 C CA . ALA A 1 214 ? 6.581 8.315 16.664 1.00 93.06 214 ALA A CA 1
ATOM 1751 C C . ALA A 1 214 ? 5.309 7.742 16.014 1.00 93.06 214 ALA A C 1
ATOM 1753 O O . ALA A 1 214 ? 4.668 8.389 15.188 1.00 93.06 214 ALA A O 1
ATOM 1754 N N . HIS A 1 215 ? 4.879 6.540 16.419 1.00 90.38 215 HIS A N 1
ATOM 1755 C CA . HIS A 1 215 ? 3.633 5.940 15.934 1.00 90.38 215 HIS A CA 1
ATOM 1756 C C . HIS A 1 215 ? 2.412 6.812 16.269 1.00 90.38 215 HIS A C 1
ATOM 1758 O O . HIS A 1 215 ? 1.533 6.988 15.423 1.00 90.38 215 HIS A O 1
ATOM 1764 N N . LYS A 1 216 ? 2.319 7.340 17.499 1.00 87.12 216 LYS A N 1
ATOM 1765 C CA . LYS A 1 216 ? 1.201 8.212 17.905 1.00 87.12 216 LYS A CA 1
ATOM 1766 C C . LYS A 1 216 ? 1.205 9.521 17.124 1.00 87.12 216 LYS A C 1
ATOM 1768 O O . LYS A 1 216 ? 0.132 10.017 16.785 1.00 87.12 216 LYS A O 1
ATOM 1773 N N . GLU A 1 217 ? 2.383 10.081 16.868 1.00 89.94 217 GLU A N 1
ATOM 1774 C CA . GLU A 1 217 ? 2.516 11.284 16.057 1.00 89.94 217 GLU A CA 1
ATOM 1775 C C . GLU A 1 217 ? 2.073 11.028 14.618 1.00 89.94 217 GLU A C 1
ATOM 1777 O O . GLU A 1 217 ? 1.167 11.714 14.146 1.00 89.94 217 GLU A O 1
ATOM 1782 N N . LEU A 1 218 ? 2.598 9.976 13.977 1.00 89.81 218 LEU A N 1
ATOM 1783 C CA . LEU A 1 218 ? 2.205 9.576 12.624 1.00 89.81 218 LEU A CA 1
ATOM 1784 C C . LEU A 1 218 ? 0.705 9.366 12.493 1.00 89.81 218 LEU A C 1
ATOM 1786 O O . LEU A 1 218 ? 0.116 9.777 11.498 1.00 89.81 218 LEU A O 1
ATOM 1790 N N . ALA A 1 219 ? 0.065 8.752 13.491 1.00 84.12 219 ALA A N 1
ATOM 1791 C CA . ALA A 1 219 ? -1.383 8.614 13.484 1.00 84.12 219 ALA A CA 1
ATOM 1792 C C . ALA A 1 219 ? -2.074 9.987 13.368 1.00 84.12 219 ALA A C 1
ATOM 1794 O O . ALA A 1 219 ? -2.958 10.183 12.542 1.00 84.12 219 ALA A O 1
ATOM 1795 N N . LYS A 1 220 ? -1.631 10.985 14.135 1.00 82.00 220 LYS A N 1
ATOM 1796 C CA . LYS A 1 220 ? -2.224 12.330 14.105 1.00 82.00 220 LYS A CA 1
ATOM 1797 C C . LYS A 1 220 ? -1.897 13.102 12.831 1.00 82.00 220 LYS A C 1
ATOM 1799 O O . LYS A 1 220 ? -2.731 13.876 12.358 1.00 82.00 220 LYS A O 1
ATOM 1804 N N . THR A 1 221 ? -0.689 12.958 12.296 1.00 87.88 221 THR A N 1
ATOM 1805 C CA . THR A 1 221 ? -0.233 13.783 11.174 1.00 87.88 221 THR A CA 1
ATOM 1806 C C . THR A 1 221 ? -0.606 13.202 9.817 1.00 87.88 221 THR A C 1
ATOM 1808 O O . THR A 1 221 ? -0.991 13.968 8.933 1.00 87.88 221 THR A O 1
ATOM 1811 N N . LEU A 1 222 ? -0.630 11.874 9.655 1.00 88.69 222 LEU A N 1
ATOM 1812 C CA . LEU A 1 222 ? -1.016 11.242 8.389 1.00 88.69 222 LEU A CA 1
ATOM 1813 C C . LEU A 1 222 ? -2.439 11.611 7.971 1.00 88.69 222 LEU A C 1
ATOM 1815 O O . LEU A 1 222 ? -2.674 11.861 6.789 1.00 88.69 222 LEU A O 1
ATOM 1819 N N . PHE A 1 223 ? -3.367 11.747 8.921 1.00 85.06 223 PHE A N 1
ATOM 1820 C CA . PHE A 1 223 ? -4.726 12.201 8.620 1.00 85.06 223 PHE A CA 1
ATOM 1821 C C . PHE A 1 223 ? -4.756 13.583 7.946 1.00 85.06 223 PHE A C 1
ATOM 1823 O O . PHE A 1 223 ? -5.506 13.807 6.996 1.00 85.06 223 PHE A O 1
ATOM 1830 N N . LYS A 1 224 ? -3.859 14.496 8.345 1.00 85.81 224 LYS A N 1
ATOM 1831 C CA . LYS A 1 224 ? -3.740 15.844 7.758 1.00 85.81 224 LYS A CA 1
ATOM 1832 C C . LYS A 1 224 ? -3.248 15.828 6.307 1.00 85.81 224 LYS A C 1
ATOM 1834 O O . LYS A 1 224 ? -3.452 16.798 5.579 1.00 85.81 224 LYS A O 1
ATOM 1839 N N . THR A 1 225 ? -2.637 14.728 5.864 1.00 89.88 225 THR A N 1
ATOM 1840 C CA . THR A 1 225 ? -2.252 14.522 4.455 1.00 89.88 225 THR A CA 1
ATOM 1841 C C . THR A 1 225 ? -3.437 14.101 3.574 1.00 89.88 225 THR A C 1
ATOM 1843 O O . THR A 1 225 ? -3.285 13.957 2.364 1.00 89.88 225 THR A O 1
ATOM 1846 N N . GLY A 1 226 ? -4.625 13.909 4.160 1.00 88.38 226 GLY A N 1
ATOM 1847 C CA . GLY A 1 226 ? -5.807 13.357 3.494 1.00 88.38 226 GLY A CA 1
ATOM 1848 C C . GLY A 1 226 ? -5.874 11.828 3.538 1.00 88.38 226 GLY A C 1
ATOM 1849 O O . GLY A 1 226 ? -6.808 11.245 2.991 1.00 88.38 226 GLY A O 1
ATOM 1850 N N . ALA A 1 227 ? -4.904 11.175 4.185 1.00 89.69 227 ALA A N 1
ATOM 1851 C CA . ALA A 1 227 ? -4.914 9.733 4.355 1.00 89.69 227 ALA A CA 1
ATOM 1852 C C . ALA A 1 227 ? -5.932 9.327 5.426 1.00 89.69 227 ALA A C 1
ATOM 1854 O O . ALA A 1 227 ? -6.091 10.002 6.440 1.00 89.69 227 ALA A O 1
ATOM 1855 N N . VAL A 1 228 ? -6.599 8.195 5.237 1.00 87.69 228 VAL A N 1
ATOM 1856 C CA . VAL A 1 228 ? -7.594 7.681 6.182 1.00 87.69 228 VAL A CA 1
ATOM 1857 C C . VAL A 1 228 ? -7.112 6.376 6.810 1.00 87.69 228 VAL A C 1
ATOM 1859 O O . VAL A 1 228 ? -6.551 5.530 6.109 1.00 87.69 228 VAL A O 1
ATOM 1862 N N . PRO A 1 229 ? -7.297 6.173 8.123 1.00 85.19 229 PRO A N 1
ATOM 1863 C CA . PRO A 1 229 ? -6.863 4.945 8.771 1.00 85.19 229 PRO A CA 1
ATOM 1864 C C . PRO A 1 229 ? -7.680 3.748 8.280 1.00 85.19 229 PRO A C 1
ATOM 1866 O O . PRO A 1 229 ? -8.904 3.802 8.187 1.00 85.19 229 PRO A O 1
ATOM 1869 N N . PHE A 1 230 ? -7.007 2.627 8.021 1.00 81.25 230 PHE A N 1
ATOM 1870 C CA . PHE A 1 230 ? -7.673 1.366 7.678 1.00 81.25 230 PHE A CA 1
ATOM 1871 C C . PHE A 1 230 ? -8.367 0.729 8.888 1.00 81.25 230 PHE A C 1
ATOM 1873 O O . PHE A 1 230 ? -9.423 0.110 8.762 1.00 81.25 230 PHE A O 1
ATOM 1880 N N . LYS A 1 231 ? -7.766 0.862 10.077 1.00 77.69 231 LYS A N 1
ATOM 1881 C CA . LYS A 1 231 ? -8.273 0.271 11.318 1.00 77.69 231 LYS A CA 1
ATOM 1882 C C . LYS A 1 231 ? -8.382 1.318 12.418 1.00 77.69 231 LYS A C 1
ATOM 1884 O O . LYS A 1 231 ? -7.419 2.011 12.729 1.00 77.69 231 LYS A O 1
ATOM 1889 N N . MET A 1 232 ? -9.544 1.338 13.064 1.00 75.56 232 MET A N 1
ATOM 1890 C CA . MET A 1 232 ? -9.822 2.173 14.229 1.00 75.56 232 MET A CA 1
ATOM 1891 C C . MET A 1 232 ? -9.102 1.638 15.476 1.00 75.56 232 MET A C 1
ATOM 1893 O O . MET A 1 232 ? -9.393 0.548 15.974 1.00 75.56 232 MET A O 1
ATOM 1897 N N . ALA A 1 233 ? -8.179 2.436 15.989 1.00 74.00 233 ALA A N 1
ATOM 1898 C CA . ALA A 1 233 ? -7.493 2.291 17.276 1.00 74.00 233 ALA A CA 1
ATOM 1899 C C . ALA A 1 233 ? -7.879 3.436 18.248 1.00 74.00 233 ALA A C 1
ATOM 1901 O O . ALA A 1 233 ? -8.368 4.470 17.798 1.00 74.00 233 ALA A O 1
ATOM 1902 N N . PRO A 1 234 ? -7.663 3.295 19.571 1.00 71.69 234 PRO A N 1
ATOM 1903 C CA . PRO A 1 234 ? -8.085 4.302 20.558 1.00 71.69 234 PRO A CA 1
ATOM 1904 C C . PRO A 1 234 ? -7.546 5.715 20.312 1.00 71.69 234 PRO A C 1
ATOM 1906 O O . PRO A 1 234 ? -8.271 6.685 20.477 1.00 71.69 234 PRO A O 1
ATOM 1909 N N . TYR A 1 235 ? -6.304 5.834 19.840 1.00 74.06 235 TYR A N 1
ATOM 1910 C CA . TYR A 1 235 ? -5.661 7.128 19.590 1.00 74.06 235 TYR A CA 1
ATOM 1911 C C . TYR A 1 235 ? -6.245 7.911 18.398 1.00 74.06 235 TYR A C 1
ATOM 1913 O O . TYR A 1 235 ? -5.826 9.039 18.160 1.00 74.06 235 TYR A O 1
ATOM 1921 N N . TRP A 1 236 ? -7.196 7.340 17.647 1.00 74.19 236 TRP A N 1
ATOM 1922 C CA . TRP A 1 236 ? -7.859 8.027 16.534 1.00 74.19 236 TRP A CA 1
ATOM 1923 C C . TRP A 1 236 ? -8.985 8.960 16.963 1.00 74.19 236 TRP A C 1
ATOM 1925 O O . TRP A 1 236 ? -9.272 9.904 16.232 1.00 74.19 236 TRP A O 1
ATOM 1935 N N . ALA A 1 237 ? -9.606 8.712 18.121 1.00 72.31 237 ALA A N 1
ATOM 1936 C CA . ALA A 1 237 ? -10.688 9.557 18.625 1.00 72.31 237 ALA A CA 1
ATOM 1937 C C . ALA A 1 237 ? -10.220 11.013 18.784 1.00 72.31 237 ALA A C 1
ATOM 1939 O O . ALA A 1 237 ? -10.890 11.927 18.322 1.00 72.31 237 ALA A O 1
ATOM 1940 N N . ASP A 1 238 ? -9.007 11.201 19.309 1.00 72.38 238 ASP A N 1
ATOM 1941 C CA . ASP A 1 238 ? -8.400 12.524 19.485 1.00 72.38 238 ASP A CA 1
ATOM 1942 C C . ASP A 1 238 ? -7.789 13.093 18.190 1.00 72.38 238 ASP A C 1
ATOM 1944 O O . ASP A 1 238 ? -7.418 14.265 18.137 1.00 72.38 238 ASP A O 1
ATOM 1948 N N . ALA A 1 239 ? -7.596 12.257 17.165 1.00 69.69 239 ALA A N 1
ATOM 1949 C CA . ALA A 1 239 ? -6.863 12.616 15.951 1.00 69.69 239 ALA A CA 1
ATOM 1950 C C . ALA A 1 239 ? -7.770 13.041 14.786 1.00 69.69 239 ALA A C 1
ATOM 1952 O O . ALA A 1 239 ? -7.292 13.708 13.869 1.00 69.69 239 ALA A O 1
ATOM 1953 N N . ILE A 1 240 ? -9.047 12.643 14.796 1.00 77.06 240 ILE A N 1
ATOM 1954 C CA . ILE A 1 240 ? -9.976 12.838 13.677 1.00 77.06 240 ILE A CA 1
ATOM 1955 C C . ILE A 1 240 ? -11.142 13.723 14.111 1.00 77.06 240 ILE A C 1
ATOM 1957 O O . ILE A 1 240 ? -11.953 13.352 14.958 1.00 77.06 240 ILE A O 1
ATOM 1961 N N . GLU A 1 241 ? -11.262 14.883 13.469 1.00 75.88 241 GLU A N 1
ATOM 1962 C CA . GLU A 1 241 ? -12.387 15.792 13.670 1.00 75.88 241 GLU A CA 1
ATOM 1963 C C . GLU A 1 241 ? -13.722 15.119 13.299 1.00 75.88 241 GLU A C 1
ATOM 1965 O O . GLU A 1 241 ? -13.837 14.440 12.278 1.00 75.88 241 GLU A O 1
ATOM 1970 N N . GLY A 1 242 ? -14.744 15.293 14.142 1.00 78.12 242 GLY A N 1
ATOM 1971 C CA . GLY A 1 242 ? -16.079 14.721 13.926 1.00 78.12 242 GLY A CA 1
ATOM 1972 C C . GLY A 1 242 ? -16.218 13.237 14.293 1.00 78.12 242 GLY A C 1
ATOM 1973 O O . GLY A 1 242 ? -17.324 12.694 14.214 1.00 78.12 242 GLY A O 1
ATOM 1974 N N . MET A 1 243 ? -15.141 12.590 14.753 1.00 84.31 243 MET A N 1
ATOM 1975 C CA . MET A 1 243 ? -15.157 11.186 15.174 1.00 84.31 243 MET A CA 1
ATOM 1976 C C . MET A 1 243 ? -16.120 10.936 16.347 1.00 84.31 243 MET A C 1
ATOM 1978 O O . MET A 1 243 ? -16.732 9.873 16.408 1.00 84.31 243 MET A O 1
ATOM 1982 N N . ASP A 1 244 ? -16.351 11.923 17.217 1.00 85.56 244 ASP A N 1
ATOM 1983 C CA . ASP A 1 244 ? -17.247 11.810 18.380 1.00 85.56 244 ASP A CA 1
ATOM 1984 C C . ASP A 1 244 ? -18.666 11.364 18.016 1.00 85.56 244 ASP A C 1
ATOM 1986 O O . ASP A 1 244 ? -19.241 10.491 18.666 1.00 85.56 244 ASP A O 1
ATOM 1990 N N . SER A 1 245 ? -19.233 11.924 16.942 1.00 88.81 245 SER A N 1
ATOM 1991 C CA . SER A 1 245 ? -20.589 11.570 16.501 1.00 88.81 245 SER A CA 1
ATOM 1992 C C . SER A 1 245 ? -20.654 10.130 15.996 1.00 88.81 245 SER A C 1
ATOM 1994 O O . SER A 1 245 ? -21.616 9.406 16.264 1.00 88.81 245 SER A O 1
ATOM 1996 N N . TYR A 1 246 ? -19.608 9.690 15.294 1.00 87.69 246 TYR A N 1
ATOM 1997 C CA . TYR A 1 246 ? -19.492 8.311 14.840 1.00 87.69 246 TYR A CA 1
ATOM 1998 C C . TYR A 1 246 ? -19.297 7.350 16.020 1.00 87.69 246 TYR A C 1
ATOM 2000 O O . TYR A 1 246 ? -19.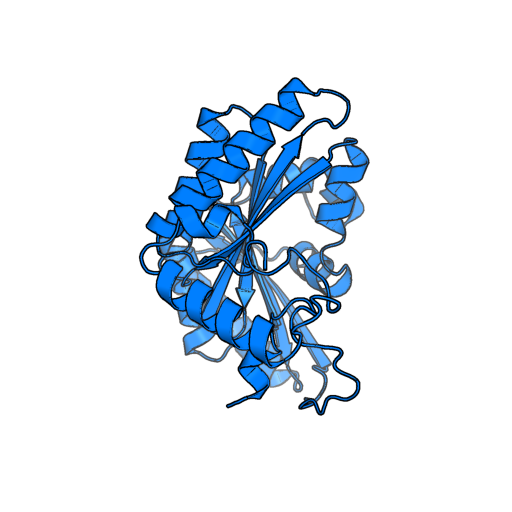978 6.329 16.103 1.00 87.69 246 TYR A O 1
ATOM 2008 N N . MET A 1 247 ? -18.449 7.707 16.984 1.00 88.38 247 MET A N 1
ATOM 2009 C CA . MET A 1 247 ? -18.225 6.926 18.202 1.00 88.38 247 MET A CA 1
ATOM 2010 C C . MET A 1 247 ? -19.492 6.799 19.051 1.00 88.38 247 MET A C 1
ATOM 2012 O O . MET A 1 247 ? -19.795 5.703 19.523 1.00 88.38 247 MET A O 1
ATOM 2016 N N . ALA A 1 248 ? -20.282 7.868 19.177 1.00 90.56 248 ALA A N 1
ATOM 2017 C CA . ALA A 1 248 ? -21.573 7.836 19.862 1.00 90.56 248 ALA A CA 1
ATOM 2018 C C . ALA A 1 248 ? -22.570 6.887 19.174 1.00 90.56 248 ALA A C 1
ATOM 2020 O O . ALA A 1 248 ? -23.271 6.125 19.846 1.00 90.56 248 ALA A O 1
ATOM 2021 N N . LEU A 1 249 ? -22.608 6.878 17.834 1.00 91.50 249 LEU A N 1
ATOM 2022 C CA . LEU A 1 249 ? -23.414 5.920 17.073 1.00 91.50 249 LEU A CA 1
ATOM 2023 C C . LEU A 1 249 ? -22.963 4.478 17.339 1.00 91.50 249 LEU A C 1
ATOM 2025 O O . LEU A 1 249 ? -23.801 3.616 17.611 1.00 91.50 249 LEU A O 1
ATOM 2029 N N . LEU A 1 250 ? -21.657 4.205 17.289 1.00 91.31 250 LEU A N 1
ATOM 2030 C CA . LEU A 1 250 ? -21.127 2.869 17.562 1.00 91.31 250 LEU A CA 1
ATOM 2031 C C . LEU A 1 250 ? -21.425 2.419 19.000 1.00 91.31 250 LEU A C 1
ATOM 2033 O O . LEU A 1 250 ? -21.780 1.259 19.215 1.00 91.31 250 LEU A O 1
ATOM 2037 N N . GLU A 1 251 ? -21.342 3.323 19.979 1.00 92.00 251 GLU A N 1
ATOM 2038 C CA . GLU A 1 251 ? -21.683 3.029 21.371 1.00 92.00 251 GLU A CA 1
ATOM 2039 C C . GLU A 1 251 ? -23.177 2.722 21.540 1.00 92.00 251 GLU A C 1
ATOM 2041 O O . GLU A 1 251 ? -23.542 1.773 22.241 1.00 92.00 251 GLU A O 1
ATOM 2046 N N . LEU A 1 252 ? -24.052 3.476 20.867 1.00 94.88 252 LEU A N 1
ATOM 2047 C CA . LEU A 1 252 ? -25.490 3.209 20.854 1.00 94.88 252 LEU A CA 1
ATOM 2048 C C . LEU A 1 252 ? -25.786 1.820 20.277 1.00 94.88 252 LEU A C 1
ATOM 2050 O O . LEU A 1 252 ? -26.536 1.044 20.879 1.00 94.88 252 LEU A O 1
ATOM 2054 N N . VAL A 1 253 ? -25.165 1.481 19.144 1.00 94.19 253 VAL A N 1
ATOM 2055 C CA . VAL A 1 253 ? -25.299 0.161 18.515 1.00 94.19 253 VAL A CA 1
ATOM 2056 C C . VAL A 1 253 ? -24.812 -0.927 19.471 1.00 94.19 253 VAL A C 1
ATOM 2058 O O . VAL A 1 253 ? -25.560 -1.865 19.745 1.00 94.19 253 VAL A O 1
ATOM 2061 N N . LYS A 1 254 ? -23.617 -0.767 20.058 1.00 94.56 254 LYS A N 1
ATOM 2062 C CA . LYS A 1 254 ? -23.022 -1.705 21.022 1.00 94.56 254 LYS A CA 1
ATOM 2063 C C . LYS A 1 254 ? -23.934 -1.961 22.219 1.00 94.56 254 LYS A C 1
ATOM 2065 O O . LYS A 1 254 ? -24.195 -3.116 22.542 1.00 94.56 254 LYS A O 1
ATOM 2070 N N . LYS A 1 255 ? -24.450 -0.902 22.852 1.00 95.31 255 LYS A N 1
ATOM 2071 C CA . LYS A 1 255 ? -25.373 -1.000 23.998 1.00 95.31 255 LYS A CA 1
ATOM 2072 C C . LYS A 1 255 ? -26.671 -1.712 23.632 1.00 95.31 255 LYS A C 1
ATOM 2074 O O . LYS A 1 255 ? -27.226 -2.422 24.465 1.00 95.31 255 LYS A O 1
ATOM 2079 N N . THR A 1 256 ? -27.138 -1.530 22.400 1.00 95.25 256 THR A N 1
ATOM 2080 C CA . THR A 1 256 ? -28.380 -2.140 21.914 1.00 95.25 256 THR A CA 1
ATOM 2081 C C . THR A 1 256 ? -28.218 -3.640 21.664 1.00 95.25 256 THR A C 1
ATOM 2083 O O . THR A 1 256 ? -29.088 -4.417 22.046 1.00 95.25 256 THR A O 1
ATOM 2086 N N . ILE A 1 257 ? -27.112 -4.064 21.045 1.00 93.69 257 ILE A N 1
ATOM 2087 C CA . ILE A 1 257 ? -26.922 -5.464 20.616 1.00 93.69 257 ILE A CA 1
ATOM 2088 C C . ILE A 1 257 ? -26.156 -6.330 21.623 1.00 93.69 257 ILE A C 1
ATOM 2090 O O . ILE A 1 257 ? -26.337 -7.544 21.651 1.00 93.69 257 ILE A O 1
ATOM 2094 N N . ASP A 1 258 ? -25.306 -5.726 22.452 1.00 95.69 258 ASP A N 1
ATOM 2095 C CA . ASP A 1 258 ? -24.497 -6.402 23.466 1.00 95.69 258 ASP A CA 1
ATOM 2096 C C . ASP A 1 258 ? -24.498 -5.602 24.786 1.00 95.69 258 ASP A C 1
ATOM 2098 O O . ASP A 1 258 ? -23.467 -5.080 25.225 1.00 95.69 258 ASP A O 1
ATOM 2102 N N . PRO A 1 259 ? -25.662 -5.506 25.462 1.00 95.00 259 PRO A N 1
ATOM 2103 C CA . PRO A 1 259 ? -25.814 -4.726 26.694 1.00 95.00 259 PRO A CA 1
ATOM 2104 C C . PRO A 1 259 ? -24.941 -5.239 27.848 1.00 95.00 259 PRO A C 1
ATOM 2106 O O . PRO A 1 259 ? -24.656 -4.499 28.788 1.00 95.00 259 PRO A O 1
ATOM 2109 N N . LYS A 1 260 ? -24.503 -6.503 27.786 1.00 95.62 260 LYS A N 1
ATOM 2110 C CA . LYS A 1 260 ? -23.624 -7.130 28.783 1.00 95.62 260 LYS A CA 1
ATOM 2111 C C . LYS A 1 260 ? -22.133 -7.003 28.443 1.00 95.62 260 LYS A C 1
ATOM 2113 O O . LYS A 1 260 ? -21.315 -7.465 29.234 1.00 95.62 260 LYS A O 1
ATOM 2118 N N . LYS A 1 261 ? -21.782 -6.377 27.311 1.00 93.19 261 LYS A N 1
ATOM 2119 C CA . LYS A 1 261 ? -20.402 -6.164 26.837 1.00 93.19 261 LYS A CA 1
ATOM 2120 C C . LYS A 1 261 ? -19.575 -7.456 26.748 1.00 93.19 261 LYS A C 1
ATOM 2122 O O . LYS A 1 261 ? -18.406 -7.481 27.129 1.00 93.19 261 LYS A O 1
ATOM 2127 N N . LEU A 1 262 ? -20.183 -8.538 26.266 1.00 94.75 262 LEU A N 1
ATOM 2128 C CA . LEU A 1 262 ? -19.531 -9.844 26.128 1.00 94.75 262 LEU A CA 1
ATOM 2129 C C . LEU A 1 262 ? -18.686 -9.951 24.851 1.00 94.75 262 LEU A C 1
ATOM 2131 O O . LEU A 1 262 ? -17.686 -10.665 24.820 1.00 94.75 262 LEU A O 1
ATOM 2135 N N . MET A 1 263 ? -19.089 -9.260 23.787 1.00 94.19 263 MET A N 1
ATOM 2136 C CA . MET A 1 263 ? -18.514 -9.405 22.452 1.00 94.19 263 MET A CA 1
ATOM 2137 C C . MET A 1 263 ? -17.277 -8.516 22.302 1.00 94.19 263 MET A C 1
ATOM 2139 O O . MET A 1 263 ? -17.400 -7.309 22.106 1.00 94.19 263 MET A O 1
ATOM 2143 N N . ASN A 1 264 ? -16.096 -9.126 22.423 1.00 92.56 264 ASN A N 1
ATOM 2144 C CA . ASN A 1 264 ? -14.768 -8.526 22.238 1.00 92.56 264 ASN A CA 1
ATOM 2145 C C . ASN A 1 264 ? -14.642 -7.069 22.746 1.00 92.56 264 ASN A C 1
ATOM 2147 O O . ASN A 1 264 ? -14.522 -6.147 21.937 1.00 92.56 264 ASN A O 1
ATOM 2151 N N . PRO A 1 265 ? -14.723 -6.833 24.067 1.00 90.25 265 PRO A N 1
ATOM 2152 C CA . PRO A 1 265 ? -14.677 -5.485 24.623 1.00 90.25 265 PRO A CA 1
ATOM 2153 C C . PRO A 1 265 ? -13.321 -4.799 24.386 1.00 90.25 265 PRO A C 1
ATOM 2155 O O . PRO A 1 265 ? -12.278 -5.451 24.343 1.00 90.25 265 PRO A O 1
ATOM 2158 N N . ARG A 1 266 ? -13.339 -3.463 24.350 1.00 86.31 266 ARG A N 1
ATOM 2159 C CA . ARG A 1 266 ? -12.214 -2.527 24.152 1.00 86.31 266 ARG A CA 1
ATOM 2160 C C . ARG A 1 266 ? -11.679 -2.424 22.720 1.00 86.31 266 ARG A C 1
ATOM 2162 O O . ARG A 1 266 ? -10.588 -1.890 22.512 1.00 86.31 266 ARG A O 1
ATOM 2169 N N . VAL A 1 267 ? -12.424 -2.900 21.726 1.00 85.75 267 VAL A N 1
ATOM 2170 C CA . VAL A 1 267 ? -12.073 -2.717 20.303 1.00 85.75 267 VAL A CA 1
ATOM 2171 C C . VAL A 1 267 ? -12.727 -1.457 19.729 1.00 85.75 267 VAL A C 1
ATOM 2173 O O . VAL A 1 267 ? -13.413 -0.742 20.447 1.00 85.75 267 VAL A O 1
ATOM 2176 N N . LEU A 1 268 ? -12.489 -1.138 18.447 1.00 82.25 268 LEU A N 1
ATOM 2177 C CA . LEU A 1 268 ? -13.107 0.013 17.759 1.00 82.25 268 LEU A CA 1
ATOM 2178 C C . LEU A 1 268 ? -12.976 1.334 18.537 1.00 82.25 268 LEU A C 1
ATOM 2180 O O . LEU A 1 268 ? -13.967 1.995 18.810 1.00 82.25 268 LEU A O 1
ATOM 2184 N N . GLY A 1 269 ? -11.764 1.703 18.944 1.00 73.81 269 GLY A N 1
ATOM 2185 C CA . GLY A 1 269 ? -11.564 2.934 19.714 1.00 73.81 269 GLY A CA 1
ATOM 2186 C C . GLY A 1 269 ? -11.858 2.819 21.217 1.00 73.81 269 GLY A C 1
ATOM 2187 O O . GLY A 1 269 ? -11.823 3.828 21.907 1.00 73.81 269 GLY A O 1
ATOM 2188 N N . GLY A 1 270 ? -12.092 1.610 21.742 1.00 71.44 270 GLY A N 1
ATOM 2189 C CA . GLY A 1 270 ? -12.229 1.355 23.184 1.00 71.44 270 GLY A CA 1
ATOM 2190 C C . GLY A 1 270 ? -13.630 0.945 23.653 1.00 71.44 270 GLY A C 1
ATOM 2191 O O . GLY A 1 270 ? -13.851 0.885 24.863 1.00 71.44 270 GLY A O 1
ATOM 2192 N N . LEU A 1 271 ? -14.540 0.637 22.721 1.00 74.25 271 LEU A N 1
ATOM 2193 C CA . LEU A 1 271 ? -15.919 0.180 22.959 1.00 74.25 271 LEU A CA 1
ATOM 2194 C C . LEU A 1 271 ? -16.011 -1.204 23.605 1.00 74.25 271 LEU A C 1
ATOM 2196 O O . LEU A 1 271 ? -15.295 -2.123 23.150 1.00 74.25 271 LEU A O 1
#